Protein AF-A0A498LR14-F1 (afdb_monomer)

Structure (mmCIF, N/CA/C/O backbone):
data_AF-A0A498LR14-F1
#
_entry.id   AF-A0A498LR14-F1
#
loop_
_atom_site.group_PDB
_atom_site.id
_atom_site.type_symbol
_atom_site.label_atom_id
_atom_site.label_alt_id
_atom_site.label_comp_id
_atom_site.label_asym_id
_atom_site.label_entity_id
_atom_site.label_seq_id
_atom_site.pdbx_PDB_ins_code
_atom_site.Cartn_x
_atom_site.Cartn_y
_atom_site.Cartn_z
_atom_site.occupancy
_atom_site.B_iso_or_equiv
_atom_site.auth_seq_id
_atom_site.auth_comp_id
_atom_site.auth_asym_id
_atom_site.auth_atom_id
_atom_site.pdbx_PDB_model_num
ATOM 1 N N . MET A 1 1 ? -16.799 -12.863 4.434 1.00 64.69 1 MET A N 1
ATOM 2 C CA . MET A 1 1 ? -15.731 -12.205 3.646 1.00 64.69 1 MET A CA 1
ATOM 3 C C . MET A 1 1 ? -15.718 -12.572 2.163 1.00 64.69 1 MET A C 1
ATOM 5 O O . MET A 1 1 ? -15.451 -11.681 1.374 1.00 64.69 1 MET A O 1
ATOM 9 N N . THR A 1 2 ? -16.064 -13.797 1.742 1.00 77.75 2 THR A N 1
ATOM 10 C CA . THR A 1 2 ? -15.980 -14.234 0.325 1.00 77.75 2 THR A CA 1
ATOM 11 C C . THR A 1 2 ? -16.678 -13.316 -0.690 1.00 77.75 2 THR A C 1
ATOM 13 O O . THR A 1 2 ? -16.133 -13.083 -1.768 1.00 77.75 2 THR A O 1
ATOM 16 N N . SER A 1 3 ? -17.844 -12.749 -0.361 1.00 87.94 3 SER A N 1
ATOM 17 C CA . SER A 1 3 ? -18.532 -11.784 -1.236 1.00 87.94 3 SER A CA 1
ATOM 18 C C . SER A 1 3 ? -17.786 -10.450 -1.345 1.00 87.94 3 SER A C 1
ATOM 20 O O . SER A 1 3 ? -17.640 -9.924 -2.442 1.00 87.94 3 SER A O 1
ATOM 22 N N . VAL A 1 4 ? -17.251 -9.934 -0.232 1.00 91.19 4 VAL A N 1
ATOM 23 C CA . VAL A 1 4 ? -16.470 -8.681 -0.199 1.00 91.19 4 VAL A CA 1
ATOM 24 C C . VAL A 1 4 ? -15.161 -8.851 -0.976 1.00 91.19 4 VAL A C 1
ATOM 26 O O . VAL A 1 4 ? -14.829 -8.023 -1.816 1.00 91.19 4 VAL A O 1
ATOM 29 N N . GLU A 1 5 ? -14.476 -9.982 -0.792 1.00 91.31 5 GLU A N 1
ATOM 30 C CA . GLU A 1 5 ? -13.288 -10.364 -1.569 1.00 91.31 5 GLU A CA 1
ATOM 31 C C . GLU A 1 5 ? -13.602 -10.498 -3.071 1.00 91.31 5 GLU A C 1
ATOM 33 O O . GLU A 1 5 ? -12.769 -10.196 -3.924 1.00 91.31 5 GLU A O 1
ATOM 38 N N . ARG A 1 6 ? -14.801 -10.974 -3.438 1.00 93.19 6 ARG A N 1
ATOM 39 C CA . ARG A 1 6 ? -15.240 -11.052 -4.842 1.00 93.19 6 ARG A CA 1
ATOM 40 C C . ARG A 1 6 ? -15.446 -9.657 -5.438 1.00 93.19 6 ARG A C 1
ATOM 42 O O . ARG A 1 6 ? -15.027 -9.430 -6.572 1.00 93.19 6 ARG A O 1
ATOM 49 N N . VAL A 1 7 ? -16.047 -8.739 -4.681 1.00 94.62 7 VAL A N 1
ATOM 50 C CA . VAL A 1 7 ? -16.207 -7.334 -5.084 1.00 94.62 7 VAL A CA 1
ATOM 51 C C . VAL A 1 7 ? -14.842 -6.674 -5.263 1.00 94.62 7 VAL A C 1
ATOM 53 O O . VAL A 1 7 ? -14.584 -6.107 -6.321 1.00 94.62 7 VAL A O 1
ATOM 56 N N . GLU A 1 8 ? -13.935 -6.825 -4.296 1.00 94.88 8 GLU A N 1
ATOM 57 C CA . GLU A 1 8 ? -12.588 -6.256 -4.387 1.00 94.88 8 GLU A CA 1
ATOM 58 C C . GLU A 1 8 ? -11.808 -6.815 -5.583 1.00 94.88 8 GLU A C 1
ATOM 60 O O . GLU A 1 8 ? -11.222 -6.050 -6.339 1.00 94.88 8 GLU A O 1
ATOM 65 N N . ARG A 1 9 ? -11.887 -8.124 -5.861 1.00 94.00 9 ARG A N 1
ATOM 66 C CA . ARG A 1 9 ? -11.280 -8.704 -7.074 1.00 94.00 9 ARG A CA 1
ATOM 67 C C . ARG A 1 9 ? -11.827 -8.097 -8.365 1.00 94.00 9 ARG A C 1
ATOM 69 O O . ARG A 1 9 ? -11.069 -7.921 -9.316 1.00 94.00 9 ARG A O 1
ATOM 76 N N . LYS A 1 10 ? -13.128 -7.793 -8.427 1.00 95.00 10 LYS A N 1
ATOM 77 C CA . LYS A 1 10 ? -13.730 -7.127 -9.591 1.00 95.00 10 LYS A CA 1
ATOM 78 C C . LYS A 1 10 ? -13.208 -5.694 -9.715 1.00 95.00 10 LYS A C 1
ATOM 80 O O . LYS A 1 10 ? -12.809 -5.303 -10.806 1.00 95.00 10 LYS A O 1
ATOM 85 N N . ILE A 1 11 ? -13.140 -4.960 -8.606 1.00 94.94 11 ILE A N 1
ATOM 86 C CA . ILE A 1 11 ? -12.593 -3.597 -8.549 1.00 94.94 11 ILE A CA 1
ATOM 87 C C . ILE A 1 11 ? -11.121 -3.577 -8.972 1.00 94.94 11 ILE A C 1
ATOM 89 O O . ILE A 1 11 ? -10.763 -2.776 -9.826 1.00 94.94 11 ILE A O 1
ATOM 93 N N . ASN A 1 12 ? -10.293 -4.497 -8.468 1.00 95.25 12 ASN A N 1
ATOM 94 C CA . ASN A 1 12 ? -8.876 -4.604 -8.826 1.00 95.25 12 ASN A CA 1
ATOM 95 C C . ASN A 1 12 ? -8.679 -4.721 -10.336 1.00 95.25 12 ASN A C 1
ATOM 97 O O . ASN A 1 12 ? -7.844 -4.016 -10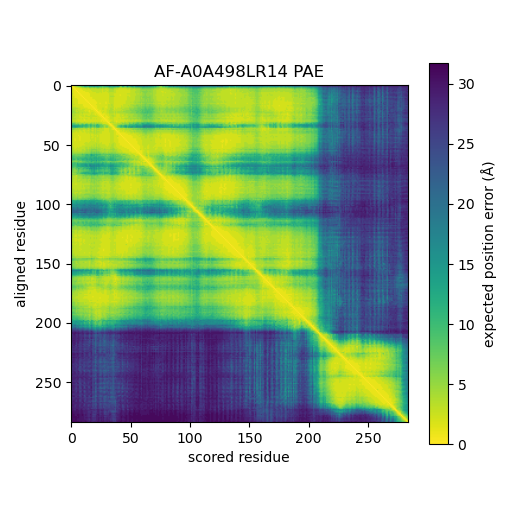.887 1.00 95.25 12 ASN A O 1
ATOM 101 N N . LYS A 1 13 ? -9.486 -5.542 -11.021 1.00 94.44 13 LYS A N 1
ATOM 102 C CA . LYS A 1 13 ? -9.410 -5.677 -12.484 1.00 94.44 13 LYS A CA 1
ATOM 103 C C . LYS A 1 13 ? -9.667 -4.350 -13.202 1.00 94.44 13 LYS A C 1
ATOM 105 O O . LYS A 1 13 ? -8.972 -4.040 -14.165 1.00 94.44 13 LYS A O 1
ATOM 110 N N . TYR A 1 14 ? -10.654 -3.575 -12.752 1.00 95.06 14 TYR A N 1
ATOM 111 C CA . TYR A 1 14 ? -10.951 -2.267 -13.342 1.00 95.06 14 TYR A CA 1
ATOM 112 C C . TYR A 1 14 ? -9.883 -1.228 -13.003 1.00 95.06 14 TYR A C 1
ATOM 114 O O . TYR A 1 14 ? -9.453 -0.506 -13.895 1.00 95.06 14 TYR A O 1
ATOM 122 N N . LEU A 1 15 ? -9.403 -1.199 -11.757 1.00 94.19 15 LEU A N 1
ATOM 123 C CA . LEU A 1 15 ? -8.323 -0.308 -11.334 1.00 94.19 15 LEU A CA 1
ATOM 124 C C . LEU A 1 15 ? -7.031 -0.586 -12.100 1.00 94.19 15 LEU A C 1
ATOM 126 O O . LEU A 1 15 ? -6.398 0.347 -12.575 1.00 94.19 15 LEU A O 1
ATOM 130 N N . GLN A 1 16 ? -6.660 -1.857 -12.264 1.00 94.06 16 GLN A N 1
ATOM 131 C CA . GLN A 1 16 ? -5.462 -2.241 -13.007 1.00 94.06 16 GLN A CA 1
ATOM 132 C C . GLN A 1 16 ? -5.545 -1.788 -14.470 1.00 94.06 16 GLN A C 1
ATOM 134 O O . GLN A 1 16 ? -4.604 -1.190 -14.987 1.00 94.06 16 GLN A O 1
ATOM 139 N N . ARG A 1 17 ? -6.699 -1.997 -15.119 1.00 93.75 17 ARG A N 1
ATOM 140 C CA . ARG A 1 17 ? -6.942 -1.513 -16.486 1.00 93.75 17 ARG A CA 1
ATOM 141 C C . ARG A 1 17 ? -6.881 0.009 -16.576 1.00 93.75 17 ARG A C 1
ATOM 143 O O . ARG A 1 17 ? -6.225 0.527 -17.470 1.00 93.75 17 ARG A O 1
ATOM 150 N N . TRP A 1 18 ? -7.528 0.710 -15.647 1.00 92.69 18 TRP A N 1
ATOM 151 C CA . TRP A 1 18 ? -7.569 2.172 -15.624 1.00 92.69 18 TRP A CA 1
ATOM 152 C C . TRP A 1 18 ? -6.187 2.799 -15.402 1.00 92.69 18 TRP A C 1
ATOM 154 O O . TRP A 1 18 ? -5.826 3.752 -16.080 1.00 92.69 18 TRP A O 1
ATOM 164 N N . LEU A 1 19 ? -5.380 2.216 -14.513 1.00 90.94 19 LEU A N 1
ATOM 165 C CA . LEU A 1 19 ? -4.011 2.659 -14.231 1.00 90.94 19 LEU A CA 1
ATOM 166 C C . LEU A 1 19 ? -2.991 2.189 -15.286 1.00 90.94 19 LEU A C 1
ATOM 168 O O . LEU A 1 19 ? -1.805 2.494 -15.167 1.00 90.94 19 LEU A O 1
ATOM 172 N N . GLY A 1 20 ? -3.413 1.415 -16.293 1.00 90.12 20 GLY A N 1
ATOM 173 C CA . GLY A 1 20 ? -2.529 0.876 -17.328 1.00 90.12 20 GLY A CA 1
ATOM 174 C C . GLY A 1 20 ? -1.464 -0.086 -16.789 1.00 90.12 20 GLY A C 1
ATOM 175 O O . GLY A 1 20 ? -0.353 -0.134 -17.319 1.00 90.12 20 GLY A O 1
ATOM 176 N N . ILE A 1 21 ? -1.765 -0.816 -15.714 1.00 91.12 21 ILE A N 1
ATOM 177 C CA . ILE A 1 21 ? -0.862 -1.782 -15.070 1.00 91.12 21 ILE A CA 1
ATOM 178 C C . ILE A 1 21 ? -1.326 -3.221 -15.356 1.00 91.12 21 ILE A C 1
ATOM 180 O O . ILE A 1 21 ? -2.520 -3.461 -15.556 1.00 91.12 21 ILE A O 1
ATOM 184 N N . PRO A 1 22 ? -0.410 -4.206 -15.406 1.00 89.25 22 PRO A N 1
ATOM 185 C CA . PRO A 1 22 ? -0.777 -5.564 -15.792 1.00 89.25 22 PRO A CA 1
ATOM 186 C C . PRO A 1 22 ? -1.642 -6.266 -14.727 1.00 89.25 22 PRO A C 1
ATOM 188 O O . PRO A 1 22 ? -1.543 -5.946 -13.541 1.00 89.25 22 PRO A O 1
ATOM 191 N N . PRO A 1 23 ? -2.432 -7.292 -15.104 1.00 88.69 23 PRO A N 1
ATOM 192 C CA . PRO A 1 23 ? -3.240 -8.069 -14.156 1.00 88.69 23 PRO A CA 1
ATOM 193 C C . PRO A 1 23 ? -2.428 -8.767 -13.056 1.00 88.69 23 PRO A C 1
ATOM 195 O O . PRO A 1 23 ? -2.955 -9.042 -11.979 1.00 88.69 23 PRO A O 1
ATOM 198 N N . SER A 1 24 ? -1.147 -9.047 -13.324 1.00 86.56 24 SER A N 1
ATOM 199 C CA . SER A 1 24 ? -0.191 -9.632 -12.377 1.00 86.56 24 SER A CA 1
ATOM 200 C C . SER A 1 24 ? 0.267 -8.660 -11.286 1.00 86.56 24 SER A C 1
ATOM 202 O O . SER A 1 24 ? 0.933 -9.085 -10.341 1.00 86.56 24 SER A O 1
ATOM 204 N N . PHE A 1 25 ? -0.070 -7.371 -11.392 1.00 90.25 25 PHE A N 1
ATOM 205 C CA . PHE A 1 25 ? 0.274 -6.364 -10.395 1.00 90.25 25 PHE A CA 1
ATOM 206 C C . PHE A 1 25 ? -0.412 -6.658 -9.056 1.00 90.25 25 PHE A C 1
ATOM 208 O O . PHE A 1 25 ? -1.634 -6.819 -8.985 1.00 90.25 25 PHE A O 1
ATOM 215 N N . THR A 1 26 ? 0.373 -6.705 -7.984 1.00 91.19 26 THR A N 1
ATOM 216 C CA . THR A 1 26 ? -0.107 -7.052 -6.643 1.00 91.19 26 THR A CA 1
ATOM 217 C C . THR A 1 26 ? -1.107 -6.036 -6.081 1.00 91.19 26 THR A C 1
ATOM 219 O O . THR A 1 26 ? -0.919 -4.823 -6.165 1.00 91.19 26 THR A O 1
ATOM 222 N N . SER A 1 27 ? -2.156 -6.522 -5.408 1.00 91.50 27 SER A N 1
ATOM 223 C CA . SER A 1 27 ? -3.109 -5.661 -4.690 1.00 91.50 27 SER A CA 1
ATOM 224 C C . SER A 1 27 ? -2.468 -4.911 -3.520 1.00 91.50 27 SER A C 1
ATOM 226 O O . SER A 1 27 ? -3.005 -3.895 -3.083 1.00 91.50 27 SER A O 1
ATOM 228 N N . VAL A 1 28 ? -1.306 -5.366 -3.033 1.00 91.06 28 VAL A N 1
ATOM 229 C CA . VAL A 1 28 ? -0.509 -4.633 -2.039 1.00 91.06 28 VAL A CA 1
ATOM 230 C C . VAL A 1 28 ? -0.157 -3.248 -2.574 1.00 91.06 28 VAL A C 1
ATOM 232 O O . VAL A 1 28 ? -0.393 -2.260 -1.888 1.00 91.06 28 VAL A O 1
ATOM 235 N N . GLY A 1 29 ? 0.307 -3.151 -3.821 1.00 88.62 29 GLY A N 1
ATOM 236 C CA . GLY A 1 29 ? 0.713 -1.875 -4.399 1.00 88.62 29 GLY A CA 1
ATOM 237 C C . GLY A 1 29 ? -0.439 -0.918 -4.680 1.00 88.62 29 GLY A C 1
ATOM 238 O O . GLY A 1 29 ? -0.224 0.289 -4.769 1.00 88.62 29 GLY A O 1
ATOM 239 N N . LEU A 1 30 ? -1.666 -1.443 -4.762 1.00 91.56 30 LEU A N 1
ATOM 240 C CA . LEU A 1 30 ? -2.874 -0.634 -4.887 1.00 91.56 30 LEU A CA 1
ATOM 241 C C . LEU A 1 30 ? -3.281 0.009 -3.561 1.00 91.56 30 LEU A C 1
ATOM 243 O O . LEU A 1 30 ? -3.774 1.130 -3.574 1.00 91.56 30 LEU A O 1
ATOM 247 N N . TYR A 1 31 ? -3.113 -0.692 -2.436 1.00 92.50 31 TYR A N 1
ATOM 248 C CA . TYR A 1 31 ? -3.781 -0.342 -1.174 1.00 92.50 31 TYR A CA 1
ATOM 249 C C . TYR A 1 31 ? -2.855 -0.065 0.010 1.00 92.50 31 TYR A C 1
ATOM 251 O O . TYR A 1 31 ? -3.339 0.245 1.097 1.00 92.50 31 TYR A O 1
ATOM 259 N N . ILE A 1 32 ? -1.544 -0.213 -0.154 1.00 87.56 32 ILE A N 1
ATOM 260 C CA . ILE A 1 32 ? -0.593 0.014 0.931 1.00 87.56 32 ILE A CA 1
ATOM 261 C C . ILE A 1 32 ? -0.519 1.501 1.308 1.00 87.56 32 ILE A C 1
ATOM 263 O O . ILE A 1 32 ? -0.326 2.362 0.450 1.00 87.56 32 ILE A O 1
ATOM 267 N N . ARG A 1 33 ? -0.642 1.821 2.604 1.00 81.69 33 ARG A N 1
ATOM 268 C CA . ARG A 1 33 ? -0.673 3.214 3.106 1.00 81.69 33 ARG A CA 1
ATOM 269 C C . ARG A 1 33 ? 0.672 3.918 2.957 1.00 81.69 33 ARG A C 1
ATOM 271 O O . ARG A 1 33 ? 0.720 5.141 2.821 1.00 81.69 33 ARG A O 1
ATOM 278 N N . SER A 1 34 ? 1.771 3.162 2.994 1.00 70.62 34 SER A N 1
ATOM 279 C CA . SER A 1 34 ? 3.103 3.673 2.645 1.00 70.62 34 SER A CA 1
ATOM 280 C C . SER A 1 34 ? 3.385 3.704 1.141 1.00 70.62 34 SER A C 1
ATOM 282 O O . SER A 1 34 ? 4.497 4.056 0.755 1.00 70.62 34 SER A O 1
ATOM 284 N N . GLY A 1 35 ? 2.420 3.300 0.315 1.00 71.44 35 GLY A N 1
ATOM 285 C CA . GLY A 1 35 ? 2.541 3.246 -1.134 1.00 71.44 35 GLY A CA 1
ATOM 286 C C . GLY A 1 35 ? 2.305 4.583 -1.816 1.00 71.44 35 GLY A C 1
ATOM 287 O O . GLY A 1 35 ? 2.135 5.626 -1.185 1.00 71.44 35 GLY A O 1
ATOM 288 N N . GLN A 1 36 ? 2.297 4.522 -3.144 1.00 73.62 36 GLN A N 1
ATOM 289 C CA . GLN A 1 36 ? 2.140 5.699 -3.985 1.00 73.62 36 GLN A CA 1
ATOM 290 C C . GLN A 1 36 ? 0.676 6.122 -4.130 1.00 73.62 36 GLN A C 1
ATOM 292 O O . GLN A 1 36 ? 0.428 7.313 -4.222 1.00 73.62 36 GLN A O 1
ATOM 297 N N . LEU A 1 37 ? -0.294 5.200 -4.142 1.00 86.69 37 LEU A N 1
ATOM 298 C CA . LEU A 1 37 ? -1.675 5.506 -4.534 1.00 86.69 37 LEU A CA 1
ATOM 299 C C . LEU A 1 37 ? -2.587 5.905 -3.360 1.00 86.69 37 LEU A C 1
ATOM 301 O O . LEU A 1 37 ? -2.498 5.315 -2.283 1.00 86.69 37 LEU A O 1
ATOM 305 N N . PRO A 1 38 ? -3.547 6.826 -3.570 1.00 89.31 38 PRO A N 1
ATOM 306 C CA . PRO A 1 38 ? -4.486 7.273 -2.542 1.00 89.31 38 PRO A CA 1
ATOM 307 C C . PRO A 1 38 ? -5.747 6.385 -2.471 1.00 89.31 38 PRO A C 1
ATOM 309 O O . PRO A 1 38 ? -6.860 6.876 -2.267 1.00 89.31 38 PRO A O 1
ATOM 312 N N . LEU A 1 39 ? -5.601 5.073 -2.673 1.00 90.62 39 LEU A N 1
ATOM 313 C CA . LEU A 1 39 ? -6.714 4.121 -2.712 1.00 90.62 39 LEU A CA 1
ATOM 314 C C . LEU A 1 39 ? -6.843 3.373 -1.383 1.00 90.62 39 LEU A C 1
ATOM 316 O O . LEU A 1 39 ? -5.866 3.133 -0.682 1.00 90.62 39 LEU A O 1
ATOM 320 N N . SER A 1 40 ? -8.066 2.969 -1.042 1.00 90.56 40 SER A N 1
ATOM 321 C CA . SER A 1 40 ? -8.334 2.136 0.136 1.00 90.56 40 SER A CA 1
ATOM 322 C C . SER A 1 40 ? -9.047 0.848 -0.257 1.00 90.56 40 SER A C 1
ATOM 324 O O . SER A 1 40 ? -9.961 0.857 -1.083 1.00 90.56 40 SER A O 1
ATOM 326 N N . SER A 1 41 ? -8.635 -0.253 0.370 1.00 94.12 41 SER A N 1
ATOM 327 C CA . SER A 1 41 ? -9.229 -1.576 0.176 1.00 94.12 41 SER A CA 1
ATOM 328 C C . SER A 1 41 ? -10.676 -1.608 0.677 1.00 94.12 41 SER A C 1
ATOM 330 O O . SER A 1 41 ? -11.012 -1.069 1.737 1.00 94.12 41 SER A O 1
ATOM 332 N N . VAL A 1 42 ? -11.545 -2.276 -0.082 1.00 94.31 42 VAL A N 1
ATOM 333 C CA . VAL A 1 42 ? -12.945 -2.487 0.307 1.00 94.31 42 VAL A CA 1
ATOM 334 C C . VAL A 1 42 ? -13.025 -3.483 1.457 1.00 94.31 42 VAL A C 1
ATOM 336 O O . VAL A 1 42 ? -13.834 -3.303 2.367 1.00 94.31 42 VAL A O 1
ATOM 339 N N . VAL A 1 43 ? -12.162 -4.503 1.453 1.00 93.06 43 VAL A N 1
ATOM 340 C CA . VAL A 1 43 ? -12.051 -5.466 2.554 1.00 93.06 43 VAL A CA 1
ATOM 341 C C . VAL A 1 43 ? -11.642 -4.762 3.848 1.00 93.06 43 VAL A C 1
ATOM 343 O O . VAL A 1 43 ? -12.282 -4.977 4.876 1.00 93.06 43 VAL A O 1
ATOM 346 N N . GLU A 1 44 ? -10.651 -3.869 3.800 1.00 93.75 44 GLU A N 1
ATOM 347 C CA . GLU A 1 44 ? -10.254 -3.065 4.964 1.00 93.75 44 GLU A CA 1
ATOM 348 C C . GLU A 1 44 ? -11.417 -2.209 5.475 1.00 93.75 44 GLU A C 1
ATOM 350 O O . GLU A 1 44 ? -11.761 -2.273 6.656 1.00 93.75 44 GLU A O 1
ATOM 355 N N . LYS A 1 45 ? -12.084 -1.457 4.587 1.00 94.56 45 LYS A N 1
ATOM 356 C CA . LYS A 1 45 ? -13.237 -0.626 4.969 1.00 94.56 45 LYS A CA 1
ATOM 357 C C . LYS A 1 45 ? -14.359 -1.452 5.593 1.00 94.56 45 LYS A C 1
ATOM 359 O O . LYS A 1 45 ? -14.948 -1.025 6.584 1.00 94.56 45 LYS A O 1
ATOM 364 N N . PHE A 1 46 ? -14.633 -2.637 5.051 1.00 93.81 46 PHE A N 1
ATOM 365 C CA . PHE A 1 46 ? -15.614 -3.562 5.609 1.00 93.81 46 PHE A CA 1
ATOM 366 C C . PHE A 1 46 ? -15.232 -4.014 7.024 1.00 93.81 46 PHE A C 1
ATOM 368 O O . PHE A 1 46 ? -16.072 -3.956 7.923 1.00 93.81 46 PHE A O 1
ATOM 375 N N . LYS A 1 47 ? -13.977 -4.427 7.243 1.00 93.75 47 LYS A N 1
ATOM 376 C CA . LYS A 1 47 ? -13.487 -4.865 8.560 1.00 93.75 47 LYS A CA 1
ATOM 377 C C . LYS A 1 47 ? -13.601 -3.748 9.592 1.00 93.75 47 LYS A C 1
ATOM 379 O O . LYS A 1 47 ? -14.209 -3.941 10.642 1.00 93.75 47 LYS A O 1
ATOM 384 N N . VAL A 1 48 ? -13.113 -2.556 9.253 1.00 94.81 48 VAL A N 1
ATOM 385 C CA . VAL A 1 48 ? -13.191 -1.370 10.115 1.00 94.81 48 VAL A CA 1
ATOM 386 C C . VAL A 1 48 ? -14.643 -1.011 10.437 1.00 94.81 48 VAL A C 1
ATOM 388 O O . VAL A 1 48 ? -14.964 -0.742 11.593 1.00 94.81 48 VAL A O 1
ATOM 391 N N . ALA A 1 49 ? -15.540 -1.050 9.447 1.00 94.12 49 ALA A N 1
ATOM 392 C CA . ALA A 1 49 ? -16.959 -0.783 9.661 1.00 94.12 49 ALA A CA 1
ATOM 393 C C . ALA A 1 49 ? -17.597 -1.805 10.615 1.00 94.12 49 ALA A C 1
ATOM 395 O O . ALA A 1 49 ? -18.357 -1.420 11.500 1.00 94.12 49 ALA A O 1
ATOM 396 N N . LYS A 1 50 ? -17.258 -3.094 10.492 1.00 93.69 50 LYS A N 1
ATOM 397 C CA . LYS A 1 50 ? -17.754 -4.143 11.397 1.00 93.69 50 LYS A CA 1
ATOM 398 C C . LYS A 1 50 ? -17.243 -3.961 12.825 1.00 93.69 50 LYS A C 1
ATOM 400 O O . LYS A 1 50 ? -18.043 -4.023 13.753 1.00 93.69 50 LYS A O 1
ATOM 405 N N . CYS A 1 51 ? -15.960 -3.650 12.999 1.00 93.50 51 CYS A N 1
ATOM 406 C CA . CYS A 1 51 ? -15.396 -3.331 14.311 1.00 93.50 51 CYS A CA 1
ATOM 407 C C . CYS A 1 51 ? -16.054 -2.083 14.923 1.00 93.50 51 CYS A C 1
ATOM 409 O O . CYS A 1 51 ? -16.391 -2.073 16.104 1.00 93.50 51 CYS A O 1
ATOM 411 N N . ARG A 1 52 ? -16.313 -1.045 14.116 1.00 93.62 52 ARG A N 1
ATOM 412 C CA . ARG A 1 52 ? -17.025 0.162 14.561 1.00 93.62 52 ARG A CA 1
ATOM 413 C C . ARG A 1 52 ? -18.439 -0.153 15.054 1.00 93.62 52 ARG A C 1
ATOM 415 O O . ARG A 1 52 ? -18.860 0.426 16.053 1.00 93.62 52 ARG A O 1
ATOM 422 N N . VAL A 1 53 ? -19.166 -1.031 14.361 1.00 92.06 53 VAL A N 1
ATOM 423 C CA . VAL A 1 53 ? -20.518 -1.455 14.757 1.00 92.06 53 VAL A CA 1
ATOM 424 C C . VAL A 1 53 ? -20.487 -2.168 16.108 1.00 92.06 53 VAL A C 1
ATOM 426 O O . VAL A 1 53 ? -21.227 -1.768 17.000 1.00 92.06 53 VAL A O 1
ATOM 429 N N . ILE A 1 54 ? -19.571 -3.124 16.303 1.00 91.12 54 ILE A N 1
ATOM 430 C CA . ILE A 1 54 ? -19.396 -3.819 17.592 1.00 91.12 54 ILE A CA 1
ATOM 431 C C . ILE A 1 54 ? -19.148 -2.821 18.720 1.00 91.12 54 ILE A C 1
ATOM 433 O O . ILE A 1 54 ? -19.851 -2.834 19.726 1.00 91.12 54 ILE A O 1
ATOM 437 N N . MET A 1 55 ? -18.185 -1.917 18.536 1.00 90.88 55 MET A N 1
ATOM 438 C CA . MET A 1 55 ? -17.881 -0.924 19.564 1.00 90.88 55 MET A CA 1
ATOM 439 C C . MET A 1 55 ? -19.055 0.024 19.825 1.00 90.88 55 MET A C 1
ATOM 441 O O . MET A 1 55 ? -19.253 0.462 20.947 1.00 90.88 55 MET A O 1
ATOM 445 N N . THR A 1 56 ? -19.863 0.329 18.807 1.00 90.62 56 THR A N 1
ATOM 446 C CA . THR A 1 56 ? -21.044 1.186 18.977 1.00 90.62 56 THR A CA 1
ATOM 447 C C . THR A 1 56 ? -22.117 0.519 19.832 1.00 90.62 56 THR A C 1
ATOM 449 O O . THR A 1 56 ? -22.749 1.218 20.612 1.00 90.62 56 THR A O 1
ATOM 452 N N . TYR A 1 57 ? -22.292 -0.802 19.735 1.00 89.25 57 TYR A N 1
ATOM 453 C CA . TYR A 1 57 ? -23.189 -1.538 20.631 1.00 89.25 57 TYR A CA 1
ATOM 454 C C . TYR A 1 57 ? -22.624 -1.667 22.053 1.00 89.25 57 TYR A C 1
ATOM 456 O O . TYR A 1 57 ? -23.374 -1.537 23.013 1.00 89.25 57 TYR A O 1
ATOM 464 N N . ARG A 1 58 ? -21.305 -1.865 22.206 1.00 86.81 58 ARG A N 1
ATOM 465 C CA . ARG A 1 58 ? -20.649 -1.937 23.530 1.00 86.81 58 ARG A CA 1
ATOM 466 C C . ARG A 1 58 ? -20.719 -0.620 24.302 1.00 86.81 58 ARG A C 1
ATOM 468 O O . ARG A 1 58 ? -20.913 -0.634 25.512 1.00 86.81 58 ARG A O 1
ATOM 475 N N . ASP A 1 59 ? -20.563 0.492 23.589 1.00 85.81 59 ASP A N 1
ATOM 476 C CA . ASP A 1 59 ? -20.544 1.845 24.149 1.00 85.81 59 ASP A CA 1
ATOM 477 C C . ASP A 1 59 ? -21.926 2.529 24.110 1.00 85.81 59 ASP A C 1
ATOM 479 O O . ASP A 1 59 ? -22.013 3.747 24.291 1.00 85.81 59 ASP A O 1
ATOM 483 N N . PHE A 1 60 ? -22.999 1.794 23.797 1.00 86.69 60 PHE A N 1
ATOM 484 C CA . PHE A 1 60 ? -24.340 2.368 23.716 1.00 86.69 60 PHE A CA 1
ATOM 485 C C . PHE A 1 60 ? -24.836 2.788 25.109 1.00 86.69 60 PHE A C 1
ATOM 487 O O . PHE A 1 60 ? -24.502 2.152 26.106 1.00 86.69 60 PHE A O 1
ATOM 494 N N . GLN A 1 61 ? -25.608 3.877 25.181 1.00 86.56 61 GLN A N 1
ATOM 495 C CA . GLN A 1 61 ? -26.083 4.428 26.459 1.00 86.56 61 GLN A CA 1
ATOM 496 C C . GLN A 1 61 ? -27.144 3.542 27.123 1.00 86.56 61 GLN A C 1
ATOM 498 O O . GLN A 1 61 ? -27.196 3.471 28.346 1.00 86.56 61 GLN A O 1
ATOM 503 N N . ASP A 1 62 ? -27.978 2.877 26.322 1.00 88.62 62 ASP A N 1
ATOM 504 C CA . ASP A 1 62 ? -29.013 1.963 26.805 1.00 88.62 62 ASP A CA 1
ATOM 505 C C . ASP A 1 62 ? -28.412 0.601 27.187 1.00 88.62 62 ASP A C 1
ATOM 507 O O . ASP A 1 62 ? -27.813 -0.099 26.361 1.00 88.62 62 ASP A O 1
ATOM 511 N N . GLU A 1 63 ? -28.615 0.221 28.446 1.00 88.81 63 GLU A N 1
ATOM 512 C CA . GLU A 1 63 ? -28.161 -1.042 29.014 1.00 88.81 63 GLU A CA 1
ATOM 513 C C . GLU A 1 63 ? -28.764 -2.257 28.299 1.00 88.81 63 GLU A C 1
ATOM 515 O O . GLU A 1 63 ? -28.063 -3.242 28.063 1.00 88.81 63 GLU A O 1
ATOM 520 N N . GLN A 1 64 ? -30.036 -2.181 27.894 1.00 87.12 64 GLN A N 1
ATOM 521 C CA . GLN A 1 64 ? -30.729 -3.282 27.219 1.00 87.12 64 GLN A CA 1
ATOM 522 C C . GLN A 1 64 ? -30.059 -3.601 25.883 1.00 87.12 64 GLN A C 1
ATOM 524 O O . GLN A 1 64 ? -29.828 -4.760 25.545 1.00 87.12 64 GLN A O 1
ATOM 529 N N . VAL A 1 65 ? -29.657 -2.563 25.144 1.00 85.31 65 VAL A N 1
ATOM 530 C CA . VAL A 1 65 ? -28.952 -2.710 23.864 1.00 85.31 65 VAL A CA 1
ATOM 531 C C . VAL A 1 65 ? -27.562 -3.313 24.063 1.00 85.31 65 VAL A C 1
ATOM 533 O O . VAL A 1 65 ? -27.130 -4.141 23.258 1.00 85.31 65 VAL A O 1
ATOM 536 N N . ARG A 1 66 ? -26.868 -2.941 25.143 1.00 85.75 66 ARG A N 1
ATOM 537 C CA . ARG A 1 66 ? -25.548 -3.489 25.476 1.00 85.75 66 ARG A CA 1
ATOM 538 C C . ARG A 1 66 ? -25.621 -4.967 25.866 1.00 85.75 66 ARG A C 1
ATOM 540 O O . ARG A 1 66 ? -24.747 -5.744 25.484 1.00 85.75 66 ARG A O 1
ATOM 547 N N . GLN A 1 67 ? -26.666 -5.356 26.594 1.00 86.62 67 GLN A N 1
ATOM 548 C CA . GLN A 1 67 ? -26.875 -6.722 27.082 1.00 86.62 67 GLN A CA 1
ATOM 549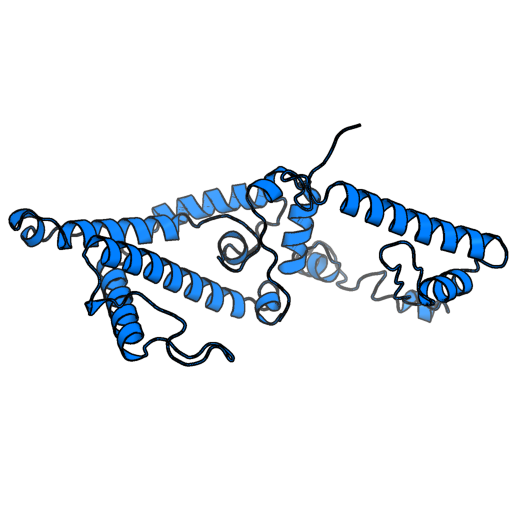 C C . GLN A 1 67 ? -27.572 -7.645 26.074 1.00 86.62 67 GLN A C 1
ATOM 551 O O . GLN A 1 67 ? -27.521 -8.861 26.233 1.00 86.62 67 GLN A 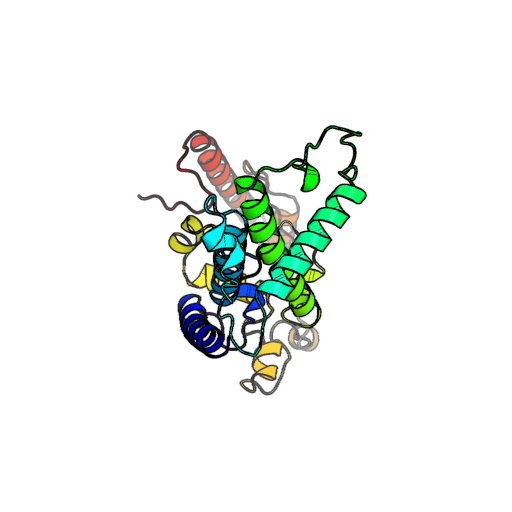O 1
ATOM 556 N N . ALA A 1 68 ? -28.144 -7.106 24.993 1.00 83.25 68 ALA A N 1
ATOM 557 C CA . ALA A 1 68 ? -28.863 -7.871 23.971 1.00 83.25 68 ALA A CA 1
ATOM 558 C C . ALA A 1 68 ? -28.016 -8.922 23.217 1.00 83.25 68 ALA A C 1
ATOM 560 O O . ALA A 1 68 ? -28.545 -9.643 22.372 1.00 83.25 68 ALA A O 1
ATOM 561 N N . GLY A 1 69 ? -26.702 -9.012 23.466 1.00 79.31 69 GLY A N 1
ATOM 562 C CA . GLY A 1 69 ? -25.847 -10.060 22.897 1.00 79.31 69 GLY A CA 1
ATOM 563 C C . GLY A 1 69 ? -25.764 -10.022 21.368 1.00 79.31 69 GLY A C 1
ATOM 564 O O . GLY A 1 69 ? -25.629 -11.063 20.725 1.00 79.31 69 GLY A O 1
ATOM 565 N N . ILE A 1 70 ? -25.876 -8.832 20.763 1.00 80.06 70 ILE A N 1
ATOM 566 C CA . ILE A 1 70 ? -25.975 -8.671 19.307 1.00 80.06 70 ILE A CA 1
ATOM 567 C C . ILE A 1 70 ? -24.688 -9.157 18.625 1.00 80.06 70 ILE A C 1
ATOM 569 O O . ILE A 1 70 ? -23.656 -8.481 18.612 1.00 80.06 70 ILE A O 1
ATOM 573 N N . LEU A 1 71 ? -24.772 -10.318 17.973 1.00 77.12 71 LEU A N 1
ATOM 574 C CA . LEU A 1 71 ? -23.673 -10.888 17.198 1.00 77.12 71 LEU A CA 1
ATOM 575 C C . LEU A 1 71 ? -23.540 -10.182 15.843 1.00 77.12 71 LEU A C 1
ATOM 577 O O . LEU A 1 71 ? -24.364 -10.334 14.933 1.00 77.12 71 LEU A O 1
ATOM 581 N N . THR A 1 72 ? -22.451 -9.432 15.666 1.00 81.88 72 THR A N 1
ATOM 582 C CA . THR A 1 72 ? -22.179 -8.749 14.398 1.00 81.88 72 THR A CA 1
ATOM 583 C C . THR A 1 72 ? -21.750 -9.754 13.328 1.00 81.88 72 THR A C 1
ATOM 585 O O . THR A 1 72 ? -20.623 -10.254 13.307 1.00 81.88 72 THR A O 1
ATOM 588 N N . ARG A 1 73 ? -22.630 -10.005 12.350 1.00 81.44 73 ARG A N 1
ATOM 589 C CA . ARG A 1 73 ? -22.346 -10.908 11.219 1.00 81.44 73 ARG A CA 1
ATOM 590 C C . ARG A 1 73 ? -21.122 -10.430 10.416 1.00 81.44 73 ARG A C 1
ATOM 592 O O . ARG A 1 73 ? -21.211 -9.451 9.665 1.00 81.44 73 ARG A O 1
ATOM 599 N N . SER A 1 74 ? -19.997 -11.137 10.545 1.00 81.31 74 SER A N 1
ATOM 600 C CA . SER A 1 74 ? -18.708 -10.871 9.865 1.00 81.31 74 SER A CA 1
ATOM 601 C C . SER A 1 74 ? -18.305 -11.965 8.844 1.00 81.31 74 SER A C 1
ATOM 603 O O . SER A 1 74 ? -17.412 -11.777 8.008 1.00 81.31 74 SER A O 1
ATOM 605 N N . GLY A 1 75 ? -19.091 -13.046 8.765 1.00 79.50 75 GLY A N 1
ATOM 606 C CA . GLY A 1 75 ? -18.899 -14.187 7.860 1.00 79.50 75 GLY A CA 1
ATOM 607 C C . GLY A 1 75 ? -18.032 -15.291 8.478 1.00 79.50 75 GLY A C 1
ATOM 608 O O . GLY A 1 75 ? -17.662 -15.200 9.635 1.00 79.50 75 GLY A O 1
ATOM 609 N N . ARG A 1 76 ? -17.709 -16.347 7.711 1.00 81.56 76 ARG A N 1
ATOM 610 C CA . ARG A 1 76 ? -16.992 -17.534 8.238 1.00 81.56 76 ARG A CA 1
ATOM 611 C C . ARG A 1 76 ? -15.464 -17.397 8.323 1.00 81.56 76 ARG A C 1
ATOM 613 O O . ARG A 1 76 ? -14.851 -17.977 9.199 1.00 81.56 76 ARG A O 1
ATOM 620 N N . LYS A 1 77 ? -14.840 -16.652 7.401 1.00 85.88 77 LYS A N 1
ATOM 621 C CA . LYS A 1 77 ? -13.366 -16.551 7.292 1.00 85.88 77 LYS A CA 1
ATOM 622 C C . LYS A 1 77 ? -12.709 -15.595 8.296 1.00 85.88 77 LYS A C 1
ATOM 624 O O . LYS A 1 77 ? -11.494 -15.607 8.429 1.00 85.88 77 LYS A O 1
ATOM 629 N N . TRP A 1 78 ? -13.474 -14.688 8.895 1.00 90.06 78 TRP A N 1
ATOM 630 C CA . TRP A 1 78 ? -12.942 -13.642 9.766 1.00 90.06 78 TRP A CA 1
ATOM 631 C C . TRP A 1 78 ? -14.015 -13.200 10.741 1.00 90.06 78 TRP A C 1
ATOM 633 O O . TRP A 1 78 ? -15.148 -12.945 10.327 1.00 90.06 78 TRP A O 1
ATOM 643 N N . ALA A 1 79 ? -13.621 -13.100 12.006 1.00 90.81 79 ALA A N 1
ATOM 644 C CA . ALA A 1 79 ? -14.471 -12.697 13.109 1.00 90.81 79 ALA A CA 1
ATOM 645 C C . ALA A 1 79 ? -14.103 -11.278 13.551 1.00 90.81 79 ALA A C 1
ATOM 647 O O . ALA A 1 79 ? -12.955 -10.994 13.907 1.00 90.81 79 ALA A O 1
ATOM 648 N N . ALA A 1 80 ? -15.092 -10.388 13.528 1.00 90.81 80 ALA A N 1
ATOM 649 C CA . ALA A 1 80 ? -14.899 -8.997 13.918 1.00 90.81 80 ALA A CA 1
ATOM 650 C C . ALA A 1 80 ? -14.603 -8.857 15.421 1.00 90.81 80 ALA A C 1
ATOM 652 O O . ALA A 1 80 ? -13.723 -8.083 15.785 1.00 90.81 80 ALA A O 1
ATOM 653 N N . ASP A 1 81 ? -15.242 -9.660 16.277 1.00 90.31 81 ASP A N 1
ATOM 654 C CA . ASP A 1 81 ? -15.008 -9.647 17.726 1.00 90.31 81 ASP A CA 1
ATOM 655 C C . ASP A 1 81 ? -13.560 -9.985 18.092 1.00 90.31 81 ASP A C 1
ATOM 657 O O . ASP A 1 81 ? -12.932 -9.262 18.864 1.00 90.31 81 ASP A O 1
ATOM 661 N N . SER A 1 82 ? -12.987 -11.019 17.469 1.00 91.75 82 SER A N 1
ATOM 662 C CA . SER A 1 82 ? -11.577 -11.383 17.658 1.00 91.75 82 SER A CA 1
ATOM 663 C C . SER A 1 82 ? -10.636 -10.271 17.191 1.00 91.75 82 SER A C 1
ATOM 665 O O . SER A 1 82 ? -9.609 -10.020 17.817 1.00 91.75 82 SER A O 1
ATOM 667 N N . SER A 1 83 ? -10.989 -9.573 16.107 1.00 92.69 83 SER A N 1
ATOM 668 C CA . SER A 1 83 ? -10.202 -8.443 15.609 1.00 92.69 83 SER A CA 1
ATOM 669 C C . SER A 1 83 ? -10.254 -7.240 16.549 1.00 92.69 83 SER A C 1
ATOM 671 O O . SER A 1 83 ? -9.231 -6.584 16.730 1.00 92.69 83 SER A O 1
ATOM 673 N N . VAL A 1 84 ? -11.417 -6.950 17.142 1.00 93.56 84 VAL A N 1
ATOM 674 C CA . VAL A 1 84 ? -11.565 -5.898 18.157 1.00 93.56 84 VAL A CA 1
ATOM 675 C C . VAL A 1 84 ? -10.763 -6.262 19.402 1.00 93.56 84 VAL A C 1
ATOM 677 O O . VAL A 1 84 ? -9.967 -5.449 19.852 1.00 93.56 84 VAL A O 1
ATOM 680 N N . ALA A 1 85 ? -10.885 -7.494 19.904 1.00 93.81 85 ALA A N 1
ATOM 681 C CA . ALA A 1 85 ? -10.129 -7.956 21.068 1.00 93.81 85 ALA A CA 1
ATOM 682 C C . ALA A 1 85 ? -8.608 -7.874 20.845 1.00 93.81 85 ALA A C 1
ATOM 684 O O . ALA A 1 85 ? -7.871 -7.398 21.709 1.00 93.81 85 ALA A O 1
ATOM 685 N N . ARG A 1 86 ? -8.132 -8.268 19.655 1.00 95.25 86 ARG A N 1
ATOM 686 C CA . ARG A 1 86 ? -6.721 -8.121 19.274 1.00 95.25 86 ARG A CA 1
ATOM 687 C C . ARG A 1 86 ? -6.295 -6.652 19.234 1.00 95.25 86 ARG A C 1
ATOM 689 O O . ARG A 1 86 ? -5.246 -6.323 19.776 1.00 95.25 86 ARG A O 1
ATOM 696 N N . ALA A 1 87 ? -7.095 -5.775 18.629 1.00 95.12 87 ALA A N 1
ATOM 697 C CA . ALA A 1 87 ? -6.805 -4.343 18.580 1.00 95.12 87 ALA A CA 1
ATOM 698 C C . ALA A 1 87 ? -6.776 -3.712 19.986 1.00 95.12 87 ALA A C 1
ATOM 700 O O . ALA A 1 87 ? -5.848 -2.977 20.305 1.00 95.12 87 ALA A O 1
ATOM 701 N N . GLU A 1 88 ? -7.730 -4.048 20.859 1.00 94.75 88 GLU A N 1
ATOM 702 C CA . GLU A 1 88 ? -7.737 -3.609 22.261 1.00 94.75 88 GLU A CA 1
ATOM 703 C C . GLU A 1 88 ? -6.477 -4.072 23.005 1.00 94.75 88 GLU A C 1
ATOM 705 O O . GLU A 1 88 ? -5.862 -3.287 23.725 1.00 94.75 88 GLU A O 1
ATOM 710 N N . SER A 1 89 ? -6.063 -5.330 22.818 1.00 95.12 89 SER A N 1
ATOM 711 C CA . SER A 1 89 ? -4.836 -5.870 23.415 1.00 95.12 89 SER A CA 1
ATOM 712 C C . SER A 1 89 ? -3.587 -5.114 22.944 1.00 95.12 89 SER A C 1
ATOM 714 O O . SER A 1 89 ? -2.769 -4.719 23.775 1.00 95.12 89 SER A O 1
ATOM 716 N N . MET A 1 90 ? -3.477 -4.821 21.644 1.00 93.25 90 MET A N 1
ATOM 717 C CA . MET A 1 90 ? -2.372 -4.031 21.087 1.00 93.25 90 MET A CA 1
ATOM 718 C C . MET A 1 90 ? -2.343 -2.601 21.635 1.00 93.25 90 MET A C 1
ATOM 720 O O . MET A 1 90 ? -1.273 -2.079 21.946 1.00 93.25 90 MET A O 1
ATOM 724 N N . LEU A 1 91 ? -3.507 -1.970 21.812 1.00 93.38 91 LEU A N 1
ATOM 725 C CA . LEU A 1 91 ? -3.599 -0.635 22.406 1.00 93.38 91 LEU A CA 1
ATOM 726 C C . LEU A 1 91 ? -3.198 -0.636 23.886 1.00 93.38 91 LEU A C 1
ATOM 728 O O . LEU A 1 91 ? -2.463 0.251 24.308 1.00 93.38 91 LEU A O 1
ATOM 732 N N . LYS A 1 92 ? -3.600 -1.654 24.656 1.00 93.44 92 LYS A N 1
ATOM 733 C CA . LYS A 1 92 ? -3.138 -1.835 26.043 1.00 93.44 92 LYS A CA 1
ATOM 734 C C . LYS A 1 92 ? -1.624 -2.049 26.107 1.00 93.44 92 LYS A C 1
ATOM 736 O O . LYS A 1 92 ? -0.957 -1.445 26.939 1.00 93.44 92 LYS A O 1
ATOM 741 N N . LEU A 1 93 ? -1.063 -2.852 25.202 1.00 92.31 93 LEU A N 1
ATOM 742 C CA . LEU A 1 93 ? 0.387 -3.038 25.101 1.00 92.31 93 LEU A CA 1
ATOM 743 C C . LEU A 1 93 ? 1.102 -1.725 24.751 1.00 92.31 93 LEU A C 1
ATOM 745 O O . LEU A 1 93 ? 2.171 -1.434 25.286 1.00 92.31 93 LEU A O 1
ATOM 749 N N . ARG A 1 94 ? 0.505 -0.908 23.879 1.00 89.62 94 ARG A N 1
ATOM 750 C CA . ARG A 1 94 ? 1.028 0.416 23.528 1.00 89.62 94 ARG A CA 1
ATOM 751 C C . ARG A 1 94 ? 1.030 1.366 24.724 1.00 89.62 94 ARG A C 1
ATOM 753 O O . ARG A 1 94 ? 1.991 2.113 24.872 1.00 89.62 94 ARG A O 1
ATOM 760 N N . ASP A 1 95 ? 0.002 1.316 25.568 1.00 90.62 95 ASP A N 1
ATOM 761 C CA . ASP A 1 95 ? -0.044 2.082 26.817 1.00 90.62 95 ASP A CA 1
ATOM 762 C C . ASP A 1 95 ? 1.083 1.660 27.776 1.00 90.62 95 ASP A C 1
ATOM 764 O O . ASP A 1 95 ? 1.726 2.531 28.356 1.00 90.62 95 ASP A O 1
ATOM 768 N N . ILE A 1 96 ? 1.373 0.354 27.889 1.00 89.56 96 ILE A N 1
ATOM 769 C CA . ILE A 1 96 ? 2.471 -0.179 28.724 1.00 89.56 96 ILE A CA 1
ATOM 770 C C . ILE A 1 96 ? 3.835 0.270 28.198 1.00 89.56 96 ILE A C 1
ATOM 772 O O . ILE A 1 96 ? 4.677 0.730 28.964 1.00 89.56 96 ILE A O 1
ATOM 776 N N . ARG A 1 97 ? 4.061 0.147 26.884 1.00 85.31 97 ARG A N 1
ATOM 777 C CA . ARG A 1 97 ? 5.313 0.582 26.248 1.00 85.31 97 ARG A CA 1
ATOM 778 C C . ARG A 1 97 ? 5.534 2.090 26.401 1.00 85.31 97 ARG A C 1
ATOM 780 O O . ARG A 1 97 ? 6.673 2.547 26.375 1.00 85.31 97 ARG A O 1
ATOM 787 N N . GLY A 1 98 ? 4.449 2.854 26.516 1.00 82.94 98 GLY A N 1
ATOM 788 C CA . GLY A 1 98 ? 4.483 4.306 26.519 1.00 82.94 98 GLY A CA 1
ATOM 789 C C . GLY A 1 98 ? 4.933 4.879 25.174 1.00 82.94 98 GLY A C 1
ATOM 790 O O . GLY A 1 98 ? 4.970 4.193 24.143 1.00 82.94 98 GLY A O 1
ATOM 791 N N . THR A 1 99 ? 5.259 6.170 25.182 1.00 79.94 99 THR A N 1
ATOM 792 C CA . THR A 1 99 ? 5.768 6.867 24.001 1.00 79.94 99 THR A CA 1
ATOM 793 C C . THR A 1 99 ? 7.286 6.687 23.914 1.00 79.94 99 THR A C 1
ATOM 795 O O . THR A 1 99 ? 7.999 7.233 24.756 1.00 79.94 99 THR A O 1
ATOM 798 N N . PRO A 1 100 ? 7.809 5.931 22.930 1.00 76.75 100 PRO A N 1
ATOM 799 C CA . PRO A 1 100 ? 9.249 5.787 22.769 1.00 76.75 100 PRO A CA 1
ATOM 800 C C . PRO A 1 100 ? 9.868 7.103 22.285 1.00 76.75 100 PRO A C 1
ATOM 802 O O . PRO A 1 100 ? 9.259 7.829 21.499 1.00 76.75 100 PRO A O 1
ATOM 805 N N . CYS A 1 101 ? 11.103 7.384 22.702 1.00 70.81 101 CYS A N 1
ATOM 806 C CA . CYS A 1 101 ? 11.868 8.513 22.179 1.00 70.81 101 CYS A CA 1
ATOM 807 C C . CYS A 1 101 ? 12.115 8.337 20.676 1.00 70.81 101 CYS A C 1
ATOM 809 O O . CYS A 1 101 ? 12.752 7.372 20.250 1.00 70.81 101 CYS A O 1
ATOM 811 N N . THR A 1 102 ? 11.652 9.286 19.865 1.00 73.25 102 THR A N 1
ATOM 812 C CA . THR A 1 102 ? 11.948 9.331 18.430 1.00 73.25 102 THR A CA 1
ATOM 813 C C . THR A 1 102 ? 13.092 10.301 18.151 1.00 73.25 102 THR A C 1
ATOM 815 O O . THR A 1 102 ? 12.948 11.519 18.262 1.00 73.25 102 THR A O 1
ATOM 818 N N . GLY A 1 103 ? 14.254 9.765 17.769 1.00 77.25 103 GLY A N 1
ATOM 819 C CA . GLY A 1 103 ? 15.437 10.568 17.452 1.00 77.25 103 GLY A CA 1
ATOM 820 C C . GLY A 1 103 ? 15.974 11.336 18.664 1.00 77.25 103 GLY A C 1
ATOM 821 O O . GLY A 1 103 ? 16.100 10.780 19.750 1.00 77.25 103 GLY A O 1
ATOM 822 N N . ARG A 1 104 ? 16.302 12.621 18.478 1.00 79.25 104 ARG A N 1
ATOM 823 C CA . ARG A 1 104 ? 16.854 13.500 19.530 1.00 79.25 104 ARG A CA 1
ATOM 824 C C . ARG A 1 104 ? 15.795 14.338 20.259 1.00 79.25 104 ARG A C 1
ATOM 826 O O . ARG A 1 104 ? 16.146 15.287 20.945 1.00 79.25 104 ARG A O 1
ATOM 833 N N . GLN A 1 105 ? 14.508 14.022 20.104 1.00 73.44 105 GLN A N 1
ATOM 834 C CA . GLN A 1 105 ? 13.412 14.872 20.589 1.00 73.44 105 GLN A CA 1
ATOM 835 C C . GLN A 1 105 ? 13.214 14.874 22.118 1.00 73.44 105 GLN A C 1
ATOM 837 O O . GLN A 1 105 ? 12.297 15.531 22.587 1.00 73.44 105 GLN A O 1
ATOM 842 N N . GLY A 1 106 ? 14.051 14.199 22.913 1.00 68.88 106 GLY A N 1
ATOM 843 C CA . GLY A 1 106 ? 13.907 14.154 24.376 1.00 68.88 106 GLY A CA 1
ATOM 844 C C . GLY A 1 106 ? 12.631 13.443 24.858 1.00 68.88 106 GLY A C 1
ATOM 845 O O . GLY A 1 106 ? 11.745 13.101 24.074 1.00 68.88 106 GLY A O 1
ATOM 846 N N . LEU A 1 107 ? 12.544 13.184 26.165 1.00 70.75 107 LEU A N 1
ATOM 847 C CA . LEU A 1 107 ? 11.355 12.589 26.787 1.00 70.75 107 LEU A CA 1
ATOM 848 C C . LEU A 1 107 ? 10.230 13.632 26.896 1.00 70.75 107 LEU A C 1
ATOM 850 O O . LEU A 1 107 ? 10.482 14.787 27.223 1.00 70.75 107 LEU A O 1
ATOM 854 N N . GLY A 1 108 ? 8.982 13.220 26.657 1.00 68.94 108 GLY A N 1
ATOM 855 C CA . GLY A 1 108 ? 7.794 14.053 26.901 1.00 68.94 108 GLY A CA 1
ATOM 856 C C . GLY A 1 108 ? 7.372 14.992 25.765 1.00 68.94 108 GLY A C 1
ATOM 857 O O . GLY A 1 108 ? 6.347 15.648 25.891 1.00 68.94 108 GLY A O 1
ATOM 858 N N . THR A 1 109 ? 8.086 15.032 24.638 1.00 69.12 109 THR A N 1
ATOM 859 C CA . THR A 1 109 ? 7.723 15.886 23.486 1.00 69.12 109 THR A CA 1
ATOM 860 C C . THR A 1 109 ? 6.564 15.358 22.648 1.00 69.12 109 THR A C 1
ATOM 862 O O . THR A 1 109 ? 5.956 16.102 21.881 1.00 69.12 109 THR A O 1
ATOM 865 N N . SER A 1 110 ? 6.238 14.075 22.783 1.00 71.94 110 SER A N 1
ATOM 866 C CA . SER A 1 110 ? 5.154 1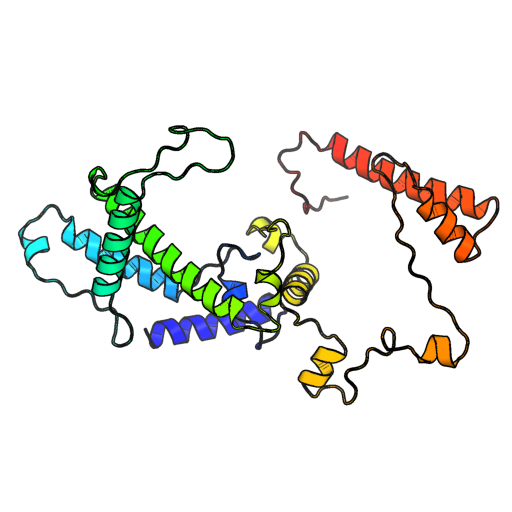3.426 22.053 1.00 71.94 110 SER A CA 1
ATOM 867 C C . SER A 1 110 ? 4.076 12.935 23.017 1.00 71.94 110 SER A C 1
ATOM 869 O O . SER A 1 110 ? 4.275 12.020 23.820 1.00 71.94 110 SER A O 1
ATOM 871 N N . HIS A 1 111 ? 2.896 13.543 22.912 1.00 73.38 111 HIS A N 1
ATOM 872 C CA . HIS A 1 111 ? 1.710 13.138 23.655 1.00 73.38 111 HIS A CA 1
ATOM 873 C C . HIS A 1 111 ? 0.861 12.205 22.793 1.00 73.38 111 HIS A C 1
ATOM 875 O O . HIS A 1 111 ? 0.426 12.567 21.700 1.00 73.38 111 HIS A O 1
ATOM 881 N N . ILE A 1 112 ? 0.626 10.990 23.286 1.00 79.62 112 ILE A N 1
ATOM 882 C CA . ILE A 1 112 ? -0.253 10.009 22.647 1.00 79.62 112 ILE A CA 1
ATOM 883 C C . ILE A 1 112 ? -1.439 9.771 23.577 1.00 79.62 112 ILE A C 1
ATOM 885 O O . ILE A 1 112 ? -1.265 9.573 24.780 1.00 79.62 112 ILE A O 1
ATOM 889 N N . GLN A 1 113 ? -2.646 9.760 23.012 1.00 86.25 113 GLN A N 1
ATOM 890 C CA . GLN A 1 113 ? -3.844 9.367 23.745 1.00 86.25 113 GLN A CA 1
ATOM 891 C C . GLN A 1 113 ? -3.705 7.916 24.233 1.00 86.25 113 GLN A C 1
ATOM 893 O O . GLN A 1 113 ? -3.588 6.986 23.425 1.00 86.25 113 GLN A O 1
ATOM 898 N N . GLN A 1 114 ? -3.741 7.740 25.554 1.00 89.38 114 GLN A N 1
ATOM 899 C CA . GLN A 1 114 ? -3.733 6.430 26.205 1.00 89.38 114 GLN A CA 1
ATOM 900 C C . GLN A 1 114 ? -5.121 5.795 26.127 1.00 89.38 114 GLN A C 1
ATOM 902 O O . GLN A 1 114 ? -6.131 6.482 26.317 1.00 89.38 114 GLN A O 1
ATOM 907 N N . TRP A 1 115 ? -5.174 4.487 25.886 1.00 91.31 115 TRP A N 1
ATOM 908 C CA . TRP A 1 115 ? -6.416 3.715 25.832 1.00 91.31 115 TRP A CA 1
ATOM 909 C C . TRP A 1 115 ? -7.174 3.763 27.160 1.00 91.31 115 TRP A C 1
ATOM 911 O O . TRP A 1 115 ? -8.385 4.007 27.177 1.00 91.31 115 TRP A O 1
ATOM 921 N N . GLY A 1 116 ? -6.459 3.599 28.278 1.00 88.19 116 GLY A N 1
ATOM 922 C CA . GLY A 1 116 ? -7.059 3.629 29.616 1.00 88.19 116 GLY A CA 1
ATOM 923 C C . GLY A 1 116 ? -7.805 4.934 29.913 1.00 88.19 116 GLY A C 1
ATOM 924 O O . GLY A 1 116 ? -8.897 4.904 30.475 1.00 88.19 116 GLY A O 1
ATOM 925 N N . LYS A 1 117 ? -7.259 6.065 29.448 1.00 89.25 117 LYS A N 1
ATOM 926 C CA . LYS A 1 117 ? -7.788 7.421 29.679 1.00 89.25 117 LYS A CA 1
ATOM 927 C C . LYS A 1 117 ? -8.708 7.932 28.564 1.00 89.25 117 LYS A C 1
ATOM 929 O O . LYS A 1 117 ? -9.223 9.038 28.662 1.00 89.25 117 LYS A O 1
ATOM 934 N N . ALA A 1 118 ? -8.876 7.173 27.482 1.00 91.00 118 ALA A N 1
ATOM 935 C CA . ALA A 1 118 ? -9.692 7.580 26.344 1.00 91.00 118 ALA A CA 1
ATOM 936 C C . ALA A 1 118 ? -11.191 7.435 26.647 1.00 91.00 118 ALA A C 1
ATOM 938 O O . ALA A 1 118 ? -11.617 6.421 27.206 1.00 91.00 118 ALA A O 1
ATOM 939 N N . GLY A 1 119 ? -11.995 8.411 26.214 1.00 89.88 119 GLY A N 1
ATOM 940 C CA . GLY A 1 119 ? -13.456 8.303 26.222 1.00 89.88 119 GLY A CA 1
ATOM 941 C C . GLY A 1 119 ? -13.974 7.374 25.116 1.00 89.88 119 GLY A C 1
ATOM 942 O O . GLY A 1 119 ? -13.236 6.998 24.205 1.00 89.88 119 GLY A O 1
ATOM 943 N N . SER A 1 120 ? -15.261 7.016 25.135 1.00 88.38 120 SER A N 1
ATOM 944 C CA . SER A 1 120 ? -15.828 6.015 24.209 1.00 88.38 120 SER A CA 1
ATOM 945 C C . SER A 1 120 ? -15.691 6.384 22.725 1.00 88.38 120 SER A C 1
ATOM 947 O O . SER A 1 120 ? -15.445 5.535 21.867 1.00 88.38 120 SER A O 1
ATOM 949 N N . LYS A 1 121 ? -15.807 7.672 22.376 1.00 89.94 121 LYS A N 1
ATOM 950 C CA . LYS A 1 121 ? -15.584 8.138 20.994 1.00 89.94 121 LYS A CA 1
ATOM 951 C C . LYS A 1 121 ? -14.132 7.924 20.555 1.00 89.94 121 LYS A C 1
ATOM 953 O O . LYS A 1 121 ? -13.906 7.421 19.453 1.00 89.94 121 LYS A O 1
ATOM 958 N N . ASP A 1 122 ? -13.180 8.250 21.420 1.00 91.19 122 ASP A N 1
ATOM 959 C CA . ASP A 1 122 ? -11.752 8.129 21.128 1.00 91.19 122 ASP A CA 1
ATOM 960 C C . ASP A 1 122 ? -11.328 6.667 21.086 1.00 91.19 122 ASP A C 1
ATOM 962 O O . ASP A 1 122 ? -10.658 6.255 20.145 1.00 91.19 122 ASP A O 1
ATOM 966 N N . ARG A 1 123 ? -11.827 5.839 22.010 1.00 92.50 123 ARG A N 1
ATOM 967 C CA . ARG A 1 123 ? -11.636 4.384 21.986 1.00 92.50 123 ARG A CA 1
ATOM 968 C C . ARG A 1 123 ? -12.083 3.781 20.656 1.00 92.50 123 ARG A C 1
ATOM 970 O O . ARG A 1 123 ? -11.333 3.040 20.021 1.00 92.50 123 ARG A O 1
ATOM 977 N N . ARG A 1 124 ? -13.260 4.168 20.155 1.00 93.25 124 ARG A N 1
ATOM 978 C CA . ARG A 1 124 ? -13.731 3.751 18.824 1.00 93.25 124 ARG A CA 1
ATOM 979 C C . ARG A 1 124 ? -12.805 4.192 17.698 1.00 93.25 124 ARG A C 1
ATOM 981 O O . ARG A 1 124 ? -12.615 3.431 16.749 1.00 93.25 124 ARG A O 1
ATOM 988 N N . ALA A 1 125 ? -12.270 5.408 17.749 1.00 93.88 125 ALA A N 1
ATOM 989 C CA . ALA A 1 125 ? -11.339 5.901 16.736 1.00 93.88 125 ALA A CA 1
ATOM 990 C C . ALA A 1 125 ? -10.003 5.141 16.786 1.00 93.88 125 ALA A C 1
ATOM 992 O O . ALA A 1 125 ? -9.504 4.713 15.745 1.00 93.88 125 ALA A O 1
ATOM 993 N N . MET A 1 126 ? -9.480 4.897 17.990 1.00 94.75 126 MET A N 1
ATOM 994 C CA . MET A 1 126 ? -8.248 4.146 18.226 1.00 94.75 126 MET A CA 1
ATOM 995 C C . MET A 1 126 ? -8.361 2.706 17.726 1.00 94.75 126 MET A C 1
ATOM 997 O O . MET A 1 126 ? -7.467 2.250 17.023 1.00 94.75 126 MET A O 1
ATOM 1001 N N . ILE A 1 127 ? -9.469 2.010 18.005 1.00 95.00 127 ILE A N 1
ATOM 1002 C CA . ILE A 1 127 ? -9.695 0.643 17.505 1.00 95.00 127 ILE A CA 1
ATOM 1003 C C . ILE A 1 127 ? -9.800 0.614 15.986 1.00 95.00 127 ILE A C 1
ATOM 1005 O O . ILE A 1 127 ? -9.201 -0.247 15.348 1.00 95.00 127 ILE A O 1
ATOM 1009 N N . GLN A 1 128 ? -10.539 1.550 15.384 1.00 95.62 128 GLN A N 1
ATOM 1010 C CA . GLN A 1 128 ? -10.626 1.625 13.926 1.00 95.62 128 GLN A CA 1
ATOM 1011 C C . GLN A 1 128 ? -9.246 1.821 13.297 1.00 95.62 128 GLN A C 1
ATOM 1013 O O . GLN A 1 128 ? -8.950 1.179 12.293 1.00 95.62 128 GLN A O 1
ATOM 1018 N N . GLU A 1 129 ? -8.410 2.683 13.877 1.00 94.94 129 GLU A N 1
ATOM 1019 C CA . GLU A 1 129 ? -7.060 2.918 13.373 1.00 94.94 129 GLU A CA 1
ATOM 1020 C C . GLU A 1 129 ? -6.132 1.726 13.598 1.00 94.94 129 GLU A C 1
ATOM 1022 O O . GLU A 1 129 ? -5.397 1.351 12.690 1.00 94.94 129 GLU A O 1
ATOM 1027 N N . GLU A 1 130 ? -6.219 1.066 14.750 1.00 95.44 130 GLU A N 1
ATOM 1028 C CA . GLU A 1 130 ? -5.407 -0.112 15.038 1.00 95.44 130 GLU A CA 1
ATOM 1029 C C . GLU A 1 130 ? -5.763 -1.288 14.120 1.00 95.44 130 GLU A C 1
ATOM 1031 O O . GLU A 1 130 ? -4.882 -1.969 13.604 1.00 95.44 130 GLU A O 1
ATOM 1036 N N . VAL A 1 131 ? -7.047 -1.472 13.800 1.00 95.06 131 VAL A N 1
ATOM 1037 C CA . VAL A 1 131 ? -7.474 -2.452 12.791 1.00 95.06 131 VAL A CA 1
ATOM 1038 C C . VAL A 1 131 ? -6.880 -2.124 11.415 1.00 95.06 131 VAL A C 1
ATOM 1040 O O . VAL A 1 131 ? -6.431 -3.035 10.722 1.00 95.06 131 VAL A O 1
ATOM 1043 N N . ARG A 1 132 ? -6.811 -0.845 11.015 1.00 94.81 132 ARG A N 1
ATOM 1044 C CA . ARG A 1 132 ? -6.122 -0.454 9.768 1.00 94.81 132 ARG A CA 1
ATOM 1045 C C . ARG A 1 132 ? -4.623 -0.729 9.832 1.00 94.81 132 ARG A C 1
ATOM 1047 O O . ARG A 1 132 ? -4.051 -1.143 8.827 1.00 94.81 132 ARG A O 1
ATOM 1054 N N . ASN A 1 133 ? -3.992 -0.514 10.985 1.00 93.31 133 ASN A N 1
ATOM 1055 C CA . ASN A 1 133 ? -2.570 -0.796 11.184 1.00 93.31 133 ASN A CA 1
ATOM 1056 C C . ASN A 1 133 ? -2.268 -2.292 11.050 1.00 93.31 133 ASN A C 1
ATOM 1058 O O . ASN A 1 133 ? -1.307 -2.642 10.374 1.00 93.31 133 ASN A O 1
ATOM 1062 N N . LEU A 1 134 ? -3.117 -3.164 11.600 1.00 92.69 134 LEU A N 1
ATOM 1063 C CA . LEU A 1 134 ? -2.986 -4.617 11.455 1.00 92.69 134 LEU A CA 1
ATOM 1064 C C . LEU A 1 134 ? -3.143 -5.073 9.993 1.00 92.69 134 LEU A C 1
ATOM 1066 O O . LEU A 1 134 ? -2.401 -5.936 9.526 1.00 92.69 134 LEU A O 1
ATOM 1070 N N . GLU A 1 135 ? -4.076 -4.482 9.238 1.00 92.50 135 GLU A N 1
ATOM 1071 C CA . GLU A 1 135 ? -4.204 -4.768 7.799 1.00 92.50 135 GLU A CA 1
ATOM 1072 C C . GLU A 1 135 ? -2.985 -4.272 7.006 1.00 92.50 135 GLU A C 1
ATOM 1074 O O . GLU A 1 135 ? -2.511 -4.959 6.100 1.00 92.50 135 GLU A O 1
ATOM 1079 N N . GLU A 1 136 ? -2.456 -3.095 7.347 1.00 91.50 136 GLU A N 1
ATOM 1080 C CA . GLU A 1 136 ? -1.239 -2.548 6.742 1.00 91.50 136 GLU A CA 1
ATOM 1081 C C . GLU A 1 136 ? -0.009 -3.411 7.056 1.00 91.50 136 GLU A C 1
ATOM 1083 O O . GLU A 1 136 ? 0.805 -3.663 6.169 1.00 91.50 136 GLU A O 1
ATOM 1088 N N . GLU A 1 137 ? 0.114 -3.910 8.285 1.00 91.56 137 GLU A N 1
ATOM 1089 C CA . GLU A 1 137 ? 1.158 -4.854 8.680 1.00 91.56 137 GLU A CA 1
ATOM 1090 C C . GLU A 1 137 ? 1.074 -6.140 7.850 1.00 91.56 137 GLU A C 1
ATOM 1092 O O . GLU A 1 137 ? 2.068 -6.546 7.248 1.00 91.56 137 GLU A O 1
ATOM 1097 N N . GLY A 1 138 ? -0.124 -6.715 7.698 1.00 92.81 138 GLY A N 1
ATOM 1098 C CA . GLY A 1 138 ? -0.340 -7.875 6.829 1.00 92.81 138 GLY A CA 1
ATOM 1099 C C . GLY A 1 138 ? 0.056 -7.615 5.370 1.00 92.81 138 GLY A C 1
ATOM 1100 O O . GLY A 1 138 ? 0.674 -8.466 4.726 1.00 92.81 138 GLY A O 1
ATOM 1101 N N . ARG A 1 139 ? -0.222 -6.414 4.841 1.00 92.94 139 ARG A N 1
ATOM 1102 C CA . ARG A 1 139 ? 0.242 -6.013 3.501 1.00 92.94 139 ARG A CA 1
ATOM 1103 C C . ARG A 1 139 ? 1.755 -5.875 3.420 1.00 92.94 139 ARG A C 1
ATOM 1105 O O . ARG A 1 139 ? 2.315 -6.235 2.390 1.00 92.94 139 ARG A O 1
ATOM 1112 N N . ARG A 1 140 ? 2.417 -5.374 4.465 1.00 90.50 140 ARG A N 1
ATOM 1113 C CA . ARG A 1 140 ? 3.885 -5.277 4.515 1.00 90.50 140 ARG A CA 1
ATOM 1114 C C . ARG A 1 140 ? 4.543 -6.645 4.557 1.00 90.50 140 ARG A C 1
ATOM 1116 O O . ARG A 1 140 ? 5.476 -6.861 3.794 1.00 90.50 140 ARG A O 1
ATOM 1123 N N . VAL A 1 141 ? 4.026 -7.570 5.364 1.00 92.88 141 VAL A N 1
ATOM 1124 C CA . VAL A 1 141 ? 4.491 -8.966 5.370 1.00 92.88 141 VAL A CA 1
ATOM 1125 C C . VAL A 1 141 ? 4.363 -9.551 3.964 1.00 92.88 141 VAL A C 1
ATOM 1127 O O . VAL A 1 141 ? 5.346 -10.021 3.396 1.00 92.88 141 VAL A O 1
ATOM 1130 N N . ARG A 1 142 ? 3.192 -9.388 3.334 1.00 93.31 142 ARG A N 1
ATOM 1131 C CA . ARG A 1 142 ? 2.981 -9.848 1.959 1.00 93.31 142 ARG A CA 1
ATOM 1132 C C . ARG A 1 142 ? 3.892 -9.157 0.942 1.00 93.31 142 ARG A C 1
ATOM 1134 O O . ARG A 1 142 ? 4.274 -9.782 -0.039 1.00 93.31 142 ARG A O 1
ATOM 1141 N N . ALA A 1 143 ? 4.222 -7.882 1.136 1.00 90.50 143 ALA A N 1
ATOM 1142 C CA . ALA A 1 143 ? 5.164 -7.170 0.279 1.00 90.50 143 ALA A CA 1
ATOM 1143 C C . ALA A 1 143 ? 6.556 -7.803 0.353 1.00 90.50 143 ALA A C 1
ATOM 1145 O O . ALA A 1 143 ? 7.145 -8.067 -0.686 1.00 90.50 143 ALA A O 1
ATOM 1146 N N . VAL A 1 144 ? 7.046 -8.096 1.560 1.00 90.69 144 VAL A N 1
ATOM 1147 C CA . VAL A 1 144 ? 8.371 -8.699 1.780 1.00 90.69 144 VAL A CA 1
ATOM 1148 C C . VAL A 1 144 ? 8.469 -10.100 1.162 1.00 90.69 144 VAL A C 1
ATOM 1150 O O . VAL A 1 144 ? 9.518 -10.462 0.637 1.00 90.69 144 VAL A O 1
ATOM 1153 N N . GLU A 1 145 ? 7.374 -10.865 1.153 1.00 91.44 145 GLU A N 1
ATOM 1154 C CA . GLU A 1 145 ? 7.302 -12.177 0.489 1.00 91.44 145 GLU A CA 1
ATOM 1155 C C . GLU A 1 145 ? 7.425 -12.098 -1.047 1.00 91.44 145 GLU A C 1
ATOM 1157 O O . GLU A 1 145 ? 7.803 -13.074 -1.699 1.00 91.44 145 GLU A O 1
ATOM 1162 N N . LEU A 1 146 ? 7.089 -10.958 -1.660 1.00 88.25 146 LEU A N 1
ATOM 1163 C CA . LEU A 1 146 ? 7.118 -10.794 -3.112 1.00 88.25 146 LEU A CA 1
ATOM 1164 C C . LEU A 1 146 ? 8.534 -10.437 -3.581 1.00 88.25 146 LEU A C 1
ATOM 1166 O O . LEU A 1 146 ? 8.897 -9.270 -3.644 1.00 88.25 146 LEU A O 1
ATOM 1170 N N . ALA A 1 147 ? 9.321 -11.430 -3.995 1.00 79.81 147 ALA A N 1
ATOM 1171 C CA . ALA A 1 147 ? 10.732 -11.229 -4.350 1.00 79.81 147 ALA A CA 1
ATOM 1172 C C . ALA A 1 147 ? 11.000 -10.115 -5.394 1.00 79.81 147 ALA A C 1
ATOM 1174 O O . ALA A 1 147 ? 11.920 -9.322 -5.211 1.00 79.81 147 ALA A O 1
ATOM 1175 N N . SER A 1 148 ? 10.206 -10.037 -6.474 1.00 82.81 148 SER A N 1
ATOM 1176 C CA . SER A 1 148 ? 10.350 -9.002 -7.524 1.00 82.81 148 SER A CA 1
ATOM 1177 C C . SER A 1 148 ? 9.516 -7.754 -7.202 1.00 82.81 148 SER A C 1
ATOM 1179 O O . SER A 1 148 ? 10.074 -6.692 -6.939 1.00 82.81 148 SER A O 1
ATOM 1181 N N . GLN A 1 149 ? 8.187 -7.883 -7.103 1.00 87.06 149 GLN A N 1
ATOM 1182 C CA . GLN A 1 149 ? 7.294 -6.735 -6.864 1.00 87.06 149 GLN A CA 1
ATOM 1183 C C . GLN A 1 149 ? 7.412 -6.116 -5.457 1.00 87.06 149 GLN A C 1
ATOM 1185 O O . GLN A 1 149 ? 6.835 -5.064 -5.201 1.00 87.06 149 GLN A O 1
ATOM 1190 N N . GLY A 1 150 ? 8.105 -6.771 -4.529 1.00 86.88 150 GLY A N 1
ATOM 1191 C CA . GLY A 1 150 ? 8.371 -6.307 -3.170 1.00 86.88 150 GLY A CA 1
ATOM 1192 C C . GLY A 1 150 ? 9.788 -5.792 -2.957 1.00 86.88 150 GLY A C 1
ATOM 1193 O O . GLY A 1 150 ? 10.113 -5.390 -1.848 1.00 86.88 150 GLY A O 1
ATOM 1194 N N . ALA A 1 151 ? 10.641 -5.749 -3.988 1.00 84.62 151 ALA A N 1
ATOM 1195 C CA . ALA A 1 151 ? 12.026 -5.289 -3.850 1.00 84.62 151 ALA A CA 1
ATOM 1196 C C . ALA A 1 151 ? 12.138 -3.872 -3.252 1.00 84.62 151 ALA A C 1
ATOM 1198 O O . ALA A 1 151 ? 13.094 -3.573 -2.534 1.00 84.62 151 ALA A O 1
ATOM 1199 N N . TRP A 1 152 ? 11.125 -3.029 -3.481 1.00 83.31 152 TRP A N 1
ATOM 1200 C CA . TRP A 1 152 ? 11.028 -1.682 -2.922 1.00 83.31 152 TRP A CA 1
ATOM 1201 C C . TRP A 1 152 ? 10.963 -1.645 -1.388 1.00 83.31 152 TRP A C 1
ATOM 1203 O O . TRP A 1 152 ? 11.259 -0.604 -0.807 1.00 83.31 152 TRP A O 1
ATOM 1213 N N . THR A 1 153 ? 10.630 -2.745 -0.697 1.00 84.44 153 THR A N 1
ATOM 1214 C CA . THR A 1 153 ? 10.623 -2.775 0.779 1.00 84.44 153 THR A CA 1
ATOM 1215 C C . THR A 1 153 ? 12.019 -2.616 1.379 1.00 84.44 153 THR A C 1
ATOM 1217 O O . THR A 1 153 ? 12.130 -2.327 2.566 1.00 84.44 153 THR A O 1
ATOM 1220 N N . LYS A 1 154 ? 13.073 -2.825 0.579 1.00 82.44 154 LYS A N 1
ATOM 1221 C CA . LYS A 1 154 ? 14.482 -2.682 0.975 1.00 82.44 154 LYS A CA 1
ATOM 1222 C C . LYS A 1 154 ? 15.049 -1.292 0.678 1.00 82.44 154 LYS A C 1
ATOM 1224 O O . LYS A 1 154 ? 16.223 -1.056 0.930 1.00 82.44 154 LYS A O 1
ATOM 1229 N N . TRP A 1 155 ? 14.271 -0.409 0.054 1.00 78.06 155 TRP A N 1
ATOM 1230 C CA . TRP A 1 155 ? 14.750 0.908 -0.353 1.00 78.06 155 TRP A CA 1
ATOM 1231 C C . TRP A 1 155 ? 14.585 1.920 0.784 1.00 78.06 155 TRP A C 1
ATOM 1233 O O . TRP A 1 155 ? 13.491 2.066 1.326 1.00 78.06 155 TRP A O 1
ATOM 1243 N N . ASP A 1 156 ? 15.635 2.696 1.051 1.00 69.50 156 ASP A N 1
ATOM 1244 C CA . ASP A 1 156 ? 15.617 3.823 2.002 1.00 69.50 156 ASP A CA 1
ATOM 1245 C C . ASP A 1 156 ? 15.167 5.149 1.356 1.00 69.50 156 ASP A C 1
ATOM 1247 O O . ASP A 1 156 ? 15.379 6.239 1.890 1.00 69.50 156 ASP A O 1
ATOM 1251 N N . SER A 1 157 ? 14.553 5.088 0.171 1.00 61.34 157 SER A N 1
ATOM 1252 C CA . SER A 1 157 ? 14.194 6.282 -0.591 1.00 61.34 157 SER A CA 1
ATOM 1253 C C . SER A 1 157 ? 12.981 7.025 -0.002 1.00 61.34 157 SER A C 1
ATOM 1255 O O . SER A 1 157 ? 12.068 6.410 0.566 1.00 61.34 157 SER A O 1
ATOM 1257 N N . PRO A 1 158 ? 12.919 8.366 -0.152 1.00 64.62 158 PRO A N 1
ATOM 1258 C CA . PRO A 1 158 ? 11.769 9.148 0.281 1.00 64.62 158 PRO A CA 1
ATOM 1259 C C . PRO A 1 158 ? 10.479 8.653 -0.377 1.00 64.62 158 PRO A C 1
ATOM 1261 O O . PRO A 1 158 ? 10.371 8.536 -1.600 1.00 64.62 158 PRO A O 1
ATOM 1264 N N . LYS A 1 159 ? 9.461 8.389 0.445 1.00 68.06 159 LYS A N 1
ATOM 1265 C CA . LYS A 1 159 ? 8.170 7.874 -0.020 1.00 68.06 159 LYS A CA 1
ATOM 1266 C C . LYS A 1 159 ? 7.398 8.975 -0.741 1.00 68.06 159 LYS A C 1
ATOM 1268 O O . LYS A 1 159 ? 6.825 9.858 -0.103 1.00 68.06 159 LYS A O 1
ATOM 1273 N N . ARG A 1 160 ? 7.338 8.908 -2.071 1.00 69.19 160 ARG A N 1
ATOM 1274 C CA . ARG A 1 160 ? 6.482 9.790 -2.872 1.00 69.19 160 ARG A CA 1
ATOM 1275 C C . ARG A 1 160 ? 5.029 9.321 -2.792 1.00 69.19 160 ARG A C 1
ATOM 1277 O O . ARG A 1 160 ? 4.703 8.245 -3.283 1.00 69.19 160 ARG A O 1
ATOM 1284 N N . LYS A 1 161 ? 4.156 10.145 -2.212 1.00 78.75 161 LYS A N 1
ATOM 1285 C CA . LYS A 1 161 ? 2.704 9.919 -2.203 1.00 78.75 161 LYS A CA 1
ATOM 1286 C C . LYS A 1 161 ? 2.062 10.653 -3.377 1.00 78.75 161 LYS A C 1
ATOM 1288 O O . LYS A 1 161 ? 2.292 11.846 -3.541 1.00 78.75 161 LYS A O 1
ATOM 1293 N N . ILE A 1 162 ? 1.271 9.943 -4.172 1.00 82.25 162 ILE A N 1
ATOM 1294 C CA . ILE A 1 162 ? 0.413 10.504 -5.217 1.00 82.25 162 ILE A CA 1
ATOM 1295 C C . ILE A 1 162 ? -0.913 10.843 -4.541 1.00 82.25 162 ILE A C 1
ATOM 1297 O O . ILE A 1 162 ? -1.584 9.975 -3.980 1.00 82.25 162 ILE A O 1
ATOM 1301 N N . THR A 1 163 ? -1.285 12.117 -4.541 1.00 87.25 163 THR A N 1
ATOM 1302 C CA . THR A 1 163 ? -2.603 12.538 -4.058 1.00 87.25 163 THR A CA 1
ATOM 1303 C C . THR A 1 163 ? -3.667 12.284 -5.124 1.00 87.25 163 THR A C 1
ATOM 1305 O O . THR A 1 163 ? -3.356 12.071 -6.293 1.00 87.25 163 THR A O 1
ATOM 1308 N N . TRP A 1 164 ? -4.950 12.346 -4.754 1.00 88.06 164 TRP A N 1
ATOM 1309 C CA . TRP A 1 164 ? -6.029 12.296 -5.749 1.00 88.06 164 TRP A CA 1
ATOM 1310 C C . TRP A 1 164 ? -5.890 13.399 -6.804 1.00 88.06 164 TRP A C 1
ATOM 1312 O O . TRP A 1 164 ? -6.136 13.148 -7.976 1.00 88.06 164 TRP A O 1
ATOM 1322 N N . GLY A 1 165 ? -5.447 14.596 -6.403 1.00 87.44 165 GLY A N 1
ATOM 1323 C CA . GLY A 1 165 ? -5.192 15.693 -7.336 1.00 87.44 165 GLY A CA 1
ATOM 1324 C C . GLY A 1 165 ? -4.087 15.360 -8.337 1.00 87.44 165 GLY A C 1
ATOM 1325 O O . GLY A 1 165 ? -4.257 15.602 -9.527 1.00 87.44 165 GLY A O 1
ATOM 1326 N N . ASP A 1 166 ? -2.996 14.747 -7.877 1.00 84.31 166 ASP A N 1
ATOM 1327 C CA . ASP A 1 166 ? -1.912 14.305 -8.761 1.00 84.31 166 ASP A CA 1
ATOM 1328 C C . ASP A 1 166 ? -2.385 13.195 -9.701 1.00 84.31 166 ASP A C 1
ATOM 1330 O O . ASP A 1 166 ? -2.049 13.207 -10.877 1.00 84.31 166 ASP A O 1
ATOM 1334 N N . LEU A 1 167 ? -3.203 12.262 -9.210 1.00 85.19 167 LEU A N 1
ATOM 1335 C CA . LEU A 1 167 ? -3.730 11.158 -10.010 1.00 85.19 167 LEU A CA 1
ATOM 1336 C C . LEU A 1 167 ? -4.611 11.641 -11.174 1.00 85.19 167 LEU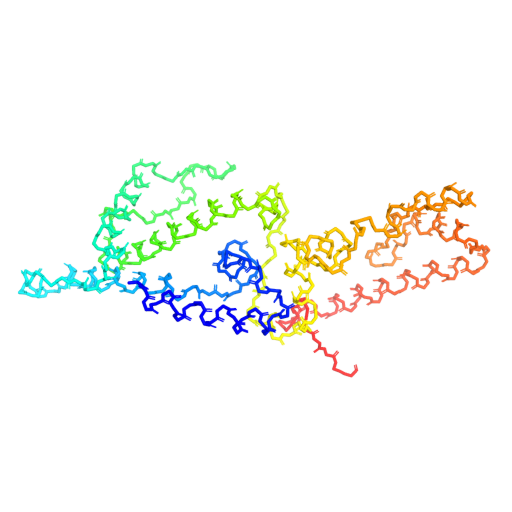 A C 1
ATOM 1338 O O . LEU A 1 167 ? -4.607 11.020 -12.229 1.00 85.19 167 LEU A O 1
ATOM 1342 N N . TRP A 1 168 ? -5.341 12.745 -10.994 1.00 85.12 168 TRP A N 1
ATOM 1343 C CA . TRP A 1 168 ? -6.151 13.356 -12.054 1.00 85.12 168 TRP A CA 1
ATOM 1344 C C . TRP A 1 168 ? -5.354 14.268 -12.994 1.00 85.12 168 TRP A C 1
ATOM 1346 O O . TRP A 1 168 ? -5.739 14.424 -14.148 1.00 85.12 168 TRP A O 1
ATOM 1356 N N . ARG A 1 169 ? -4.271 14.890 -12.511 1.00 86.12 169 ARG A N 1
ATOM 1357 C CA . ARG A 1 169 ? -3.440 15.820 -13.299 1.00 86.12 169 ARG A CA 1
ATOM 1358 C C . ARG A 1 169 ? -2.348 15.120 -14.096 1.00 86.12 169 ARG A C 1
ATOM 1360 O O . ARG A 1 169 ? -1.947 15.603 -15.150 1.00 86.12 169 ARG A O 1
ATOM 1367 N N . LEU A 1 170 ? -1.812 14.024 -13.566 1.00 81.81 170 LEU A N 1
ATOM 1368 C CA . LEU A 1 170 ? -0.755 13.281 -14.226 1.00 81.81 170 LEU A CA 1
ATOM 1369 C C . LEU A 1 170 ? -1.313 12.564 -15.450 1.00 81.81 170 LEU A C 1
ATOM 1371 O O . LEU A 1 170 ? -2.350 11.908 -15.407 1.00 81.81 170 LEU A O 1
ATOM 1375 N N . GLU A 1 171 ? -0.553 12.644 -16.532 1.00 83.75 171 GLU A N 1
ATOM 1376 C CA . GLU A 1 171 ? -0.829 11.882 -17.737 1.00 83.75 171 GLU A CA 1
ATOM 1377 C C . GLU A 1 171 ? -0.896 10.371 -17.416 1.00 83.75 171 GLU A C 1
ATOM 1379 O O . GLU A 1 171 ? -0.009 9.860 -16.713 1.00 83.75 171 GLU A O 1
ATOM 1384 N N . PRO A 1 172 ? -1.887 9.626 -17.944 1.00 82.94 172 PRO A N 1
ATOM 1385 C CA . PRO A 1 172 ? -2.079 8.207 -17.631 1.00 82.94 172 PRO A CA 1
ATOM 1386 C C . PRO A 1 172 ? -0.822 7.351 -17.827 1.00 82.94 172 PRO A C 1
ATOM 1388 O O . PRO A 1 172 ? -0.521 6.474 -17.012 1.00 82.94 172 PRO A O 1
ATOM 1391 N N . PHE A 1 173 ? -0.035 7.643 -18.867 1.00 84.94 173 PHE A N 1
ATOM 1392 C CA . PHE A 1 173 ? 1.214 6.935 -19.141 1.00 84.94 173 PHE A CA 1
ATOM 1393 C C . PHE A 1 173 ? 2.262 7.144 -18.041 1.00 84.94 173 PHE A C 1
ATOM 1395 O O . PHE A 1 173 ? 2.956 6.201 -17.665 1.00 84.94 173 PHE A O 1
ATOM 1402 N N . ARG A 1 174 ? 2.351 8.349 -17.462 1.00 85.38 174 ARG A N 1
ATOM 1403 C CA . ARG A 1 174 ? 3.287 8.641 -16.365 1.00 85.38 174 ARG A CA 1
ATOM 1404 C C . ARG A 1 174 ? 2.925 7.865 -15.105 1.00 85.38 174 ARG A C 1
ATOM 1406 O O . ARG A 1 174 ? 3.820 7.342 -14.446 1.00 85.38 174 ARG A O 1
ATOM 1413 N N . ILE A 1 175 ? 1.634 7.762 -14.786 1.00 86.12 175 ILE A N 1
ATOM 1414 C CA . ILE A 1 175 ? 1.149 6.980 -13.638 1.00 86.12 175 ILE A CA 1
ATOM 1415 C C . ILE A 1 175 ? 1.463 5.497 -13.850 1.00 86.12 175 ILE A C 1
ATOM 1417 O O . ILE A 1 175 ? 2.062 4.870 -12.975 1.00 86.12 175 ILE A O 1
ATOM 1421 N N . SER A 1 176 ? 1.125 4.957 -15.026 1.00 87.94 176 SER A N 1
ATOM 1422 C CA . SER A 1 176 ? 1.439 3.572 -15.392 1.00 87.94 176 SER A CA 1
ATOM 1423 C C . SER A 1 176 ? 2.938 3.301 -15.277 1.00 87.94 176 SER A C 1
ATOM 1425 O O . SER A 1 176 ? 3.347 2.359 -14.602 1.00 87.94 176 SER A O 1
ATOM 1427 N N . PHE A 1 177 ? 3.776 4.157 -15.863 1.00 86.88 177 PHE A N 1
ATOM 1428 C CA . PHE A 1 177 ? 5.226 4.012 -15.814 1.00 86.88 177 PHE A CA 1
ATOM 1429 C C . PHE A 1 177 ? 5.773 4.045 -14.380 1.00 86.88 177 PHE A C 1
ATOM 1431 O O . PHE A 1 177 ? 6.578 3.188 -14.018 1.00 86.88 177 PHE A O 1
ATOM 1438 N N . LEU A 1 178 ? 5.315 4.988 -13.548 1.00 86.19 178 LEU A N 1
ATOM 1439 C CA . LEU A 1 178 ? 5.728 5.105 -12.145 1.00 86.19 178 LEU A CA 1
ATOM 1440 C C . LEU A 1 178 ? 5.377 3.855 -11.335 1.00 86.19 178 LEU A C 1
ATOM 1442 O O . LEU A 1 178 ? 6.223 3.327 -10.618 1.00 86.19 178 LEU A O 1
ATOM 1446 N N . LEU A 1 179 ? 4.149 3.356 -11.467 1.00 87.25 179 LEU A N 1
ATOM 1447 C CA . LEU A 1 179 ? 3.733 2.147 -10.760 1.00 87.25 179 LEU A CA 1
ATOM 1448 C C . LEU A 1 179 ? 4.499 0.929 -11.277 1.00 87.25 179 LEU A C 1
ATOM 1450 O O . LEU A 1 179 ? 4.978 0.105 -10.503 1.00 87.25 179 LEU A O 1
ATOM 1454 N N . ARG A 1 180 ? 4.660 0.805 -12.594 1.00 87.88 180 ARG A N 1
ATOM 1455 C CA . ARG A 1 180 ? 5.331 -0.354 -13.182 1.00 87.88 180 ARG A CA 1
ATOM 1456 C C . ARG A 1 180 ? 6.824 -0.385 -12.882 1.00 87.88 180 ARG A C 1
ATOM 1458 O O . ARG A 1 180 ? 7.374 -1.481 -12.802 1.00 87.88 180 ARG A O 1
ATOM 1465 N N . SER A 1 181 ? 7.470 0.766 -12.698 1.00 85.31 181 SER A N 1
ATOM 1466 C CA . SER A 1 181 ? 8.893 0.837 -12.350 1.00 85.31 181 SER A CA 1
ATOM 1467 C C . SER A 1 181 ? 9.160 0.427 -10.902 1.00 85.31 181 SER A C 1
ATOM 1469 O O . SER A 1 181 ? 10.090 -0.333 -10.657 1.00 85.31 181 SER A O 1
ATOM 1471 N N . VAL A 1 182 ? 8.315 0.843 -9.951 1.00 84.88 182 VAL A N 1
ATOM 1472 C CA . VAL A 1 182 ? 8.469 0.474 -8.530 1.00 84.88 182 VAL A CA 1
ATOM 1473 C C . VAL A 1 182 ? 8.260 -1.018 -8.295 1.00 84.88 182 VAL A C 1
ATOM 1475 O O . VAL A 1 182 ? 8.966 -1.625 -7.495 1.00 84.88 182 VAL A O 1
ATOM 1478 N N . TYR A 1 183 ? 7.291 -1.611 -8.989 1.00 86.75 183 TYR A N 1
ATOM 1479 C CA . TYR A 1 183 ? 6.912 -3.010 -8.793 1.00 86.75 183 TYR A CA 1
ATOM 1480 C C . TYR A 1 183 ? 7.528 -3.950 -9.839 1.00 86.75 183 TYR A C 1
ATOM 1482 O O . TYR A 1 183 ? 7.078 -5.082 -9.941 1.00 86.75 183 TYR A O 1
ATOM 1490 N N . ASP A 1 184 ? 8.512 -3.508 -10.631 1.00 87.94 184 ASP A N 1
ATOM 1491 C CA . ASP A 1 184 ? 9.183 -4.332 -11.655 1.00 87.94 184 ASP A CA 1
ATOM 1492 C C . ASP A 1 184 ? 8.196 -5.058 -12.600 1.00 87.94 184 ASP A C 1
ATOM 1494 O O . ASP A 1 184 ? 8.239 -6.265 -12.827 1.00 87.94 184 ASP A O 1
ATOM 1498 N N . THR A 1 185 ? 7.245 -4.301 -13.151 1.00 88.38 185 THR A N 1
ATOM 1499 C CA . THR A 1 185 ? 6.251 -4.794 -14.127 1.00 88.38 185 THR A CA 1
ATOM 1500 C C . THR A 1 185 ? 6.294 -4.032 -15.452 1.00 88.38 185 THR A C 1
ATOM 1502 O O . THR A 1 185 ? 5.366 -4.100 -16.271 1.00 88.38 185 THR A O 1
ATOM 1505 N N . LEU A 1 186 ? 7.374 -3.283 -15.685 1.00 87.81 186 LEU A N 1
ATOM 1506 C CA . LEU A 1 186 ? 7.675 -2.703 -16.991 1.00 87.81 186 LEU A CA 1
ATOM 1507 C C . LEU A 1 186 ? 7.981 -3.816 -18.007 1.00 87.81 186 LEU A C 1
ATOM 1509 O O . LEU A 1 186 ? 8.482 -4.872 -17.610 1.00 87.81 186 LEU A O 1
ATOM 1513 N N . PRO A 1 187 ? 7.708 -3.592 -19.307 1.00 85.38 187 PRO A N 1
ATOM 1514 C CA . PRO A 1 187 ? 8.015 -4.537 -20.381 1.00 85.38 187 PRO A CA 1
ATOM 1515 C C . PRO A 1 187 ? 9.525 -4.562 -20.682 1.00 85.38 187 PRO A C 1
ATOM 1517 O O . PRO A 1 187 ? 9.967 -4.272 -21.790 1.00 85.38 187 PRO A O 1
ATOM 1520 N N . THR A 1 188 ? 10.338 -4.868 -19.672 1.00 83.00 188 THR A N 1
ATOM 1521 C CA . THR A 1 188 ? 11.772 -5.098 -19.841 1.00 83.00 188 THR A CA 1
ATOM 1522 C C . THR A 1 188 ? 11.992 -6.442 -20.539 1.00 83.00 188 THR A C 1
ATOM 1524 O O . THR A 1 188 ? 11.161 -7.337 -20.403 1.00 83.00 188 THR A O 1
ATOM 1527 N N . PRO A 1 189 ? 13.105 -6.636 -21.260 1.00 83.31 189 PRO A N 1
ATOM 1528 C CA . PRO A 1 189 ? 13.459 -7.913 -21.890 1.00 83.31 189 PRO A CA 1
ATOM 1529 C C . PRO A 1 189 ? 13.336 -9.120 -20.950 1.00 83.31 189 PRO A C 1
ATOM 1531 O O . PRO A 1 189 ? 12.699 -10.110 -21.303 1.00 83.31 189 PRO A O 1
ATOM 1534 N N . THR A 1 190 ? 13.810 -8.981 -19.711 1.00 83.12 190 THR A N 1
ATOM 1535 C CA . THR A 1 190 ? 13.667 -9.988 -18.656 1.00 83.12 190 THR A CA 1
ATOM 1536 C C . THR A 1 190 ? 12.205 -10.283 -18.320 1.00 83.12 190 THR A C 1
ATOM 1538 O O . THR A 1 190 ? 11.825 -11.444 -18.186 1.00 83.12 190 THR A O 1
ATOM 1541 N N . ASN A 1 191 ? 11.362 -9.255 -18.182 1.00 84.62 191 ASN A N 1
ATOM 1542 C CA . ASN A 1 191 ? 9.947 -9.443 -17.856 1.00 84.62 191 ASN A CA 1
ATOM 1543 C C . ASN A 1 191 ? 9.145 -9.978 -19.047 1.00 84.62 191 ASN A C 1
ATOM 1545 O O . ASN A 1 191 ? 8.303 -10.848 -18.858 1.00 84.62 191 ASN A O 1
ATOM 1549 N N . LEU A 1 192 ? 9.450 -9.541 -20.270 1.00 85.19 192 LEU A N 1
ATOM 1550 C CA . LEU A 1 192 ? 8.856 -10.073 -21.498 1.00 85.19 192 LEU A CA 1
ATOM 1551 C C . LEU A 1 192 ? 9.173 -11.561 -21.678 1.00 85.19 192 LEU A C 1
ATOM 1553 O O . LEU A 1 192 ? 8.284 -12.323 -22.048 1.00 85.19 192 LEU A O 1
ATOM 1557 N N . HIS A 1 193 ? 10.399 -11.978 -21.354 1.00 86.25 193 HIS A N 1
ATOM 1558 C CA . HIS A 1 193 ? 10.776 -13.388 -21.348 1.00 86.25 193 HIS A CA 1
ATOM 1559 C C . HIS A 1 193 ? 10.017 -14.186 -20.282 1.00 86.25 193 HIS A C 1
ATOM 1561 O O . HIS A 1 193 ? 9.414 -15.208 -20.594 1.00 86.25 193 HIS A O 1
ATOM 1567 N N . LYS A 1 194 ? 9.934 -13.671 -19.045 1.00 84.38 194 LYS A N 1
ATOM 1568 C CA . LYS A 1 194 ? 9.105 -14.278 -17.983 1.00 84.38 194 LYS A CA 1
ATOM 1569 C C . LYS A 1 194 ? 7.630 -14.408 -18.381 1.00 84.38 194 LYS A C 1
ATOM 1571 O O . LYS A 1 194 ? 6.951 -15.307 -17.899 1.00 84.38 194 LYS A O 1
ATOM 1576 N N . TRP A 1 195 ? 7.117 -13.501 -19.213 1.00 86.31 195 TRP A N 1
ATOM 1577 C CA . TRP A 1 195 ? 5.740 -13.539 -19.716 1.00 86.31 195 TRP A CA 1
ATOM 1578 C C . TRP A 1 195 ? 5.567 -14.410 -20.968 1.00 86.31 195 TRP A C 1
ATOM 1580 O O . TRP A 1 195 ? 4.460 -14.475 -21.493 1.00 86.31 195 TRP A O 1
ATOM 1590 N N . GLY A 1 196 ? 6.629 -15.055 -21.462 1.00 86.31 196 GLY A N 1
ATOM 1591 C CA . GLY A 1 196 ? 6.586 -15.882 -22.670 1.00 86.31 196 GLY A CA 1
ATOM 1592 C C . GLY A 1 196 ? 6.381 -15.087 -23.963 1.00 86.31 196 GLY A C 1
ATOM 1593 O O . GLY A 1 196 ? 6.054 -15.666 -24.991 1.00 86.31 196 GLY A O 1
ATOM 1594 N N . LEU A 1 197 ? 6.565 -13.763 -23.930 1.00 85.75 197 LEU A N 1
ATOM 1595 C CA . LEU A 1 197 ? 6.442 -12.884 -25.101 1.00 85.75 197 LEU A CA 1
ATOM 1596 C C . LEU A 1 197 ? 7.778 -12.710 -25.838 1.00 85.75 197 LEU A C 1
ATOM 1598 O O . LEU A 1 197 ? 7.847 -11.997 -26.838 1.00 85.75 197 LEU A O 1
ATOM 1602 N N . ARG A 1 198 ? 8.857 -13.302 -25.313 1.00 84.19 198 ARG A N 1
ATOM 1603 C CA . ARG A 1 198 ? 10.206 -13.231 -25.875 1.00 84.19 198 ARG A CA 1
ATOM 1604 C C . ARG A 1 198 ? 11.029 -14.460 -25.482 1.00 84.19 198 ARG A C 1
ATOM 1606 O O . ARG A 1 198 ? 11.000 -14.870 -24.328 1.00 84.19 198 ARG A O 1
ATOM 1613 N N . GLU A 1 199 ? 11.816 -14.999 -26.407 1.00 82.81 199 GLU A N 1
ATOM 1614 C CA . GLU A 1 199 ? 12.682 -16.164 -26.145 1.00 82.81 199 GLU A CA 1
ATOM 1615 C C . GLU A 1 199 ? 13.930 -15.828 -25.324 1.00 82.81 199 GLU A C 1
ATOM 1617 O O . GLU A 1 199 ? 14.329 -16.606 -24.470 1.00 82.81 199 GLU A O 1
ATOM 1622 N N . ASP A 1 200 ? 14.525 -14.655 -25.543 1.00 81.12 200 ASP A N 1
ATOM 1623 C CA . ASP A 1 200 ? 15.762 -14.244 -24.874 1.00 81.12 200 ASP A CA 1
ATOM 1624 C C . ASP A 1 200 ? 15.493 -13.164 -23.803 1.00 81.12 200 ASP A C 1
ATOM 1626 O O . ASP A 1 200 ? 14.973 -12.091 -24.149 1.00 81.12 200 ASP A O 1
ATOM 1630 N N . PRO A 1 201 ? 15.852 -13.390 -22.521 1.00 79.50 201 PRO A N 1
ATOM 1631 C CA . PRO A 1 201 ? 15.726 -12.391 -21.459 1.00 79.50 201 PRO A CA 1
ATOM 1632 C C . PRO A 1 201 ? 16.709 -11.226 -21.596 1.00 79.50 201 PRO A C 1
ATOM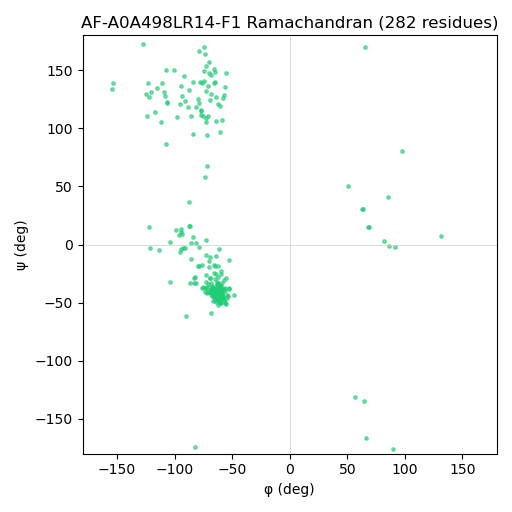 1634 O O . PRO A 1 201 ? 16.545 -10.208 -20.917 1.00 79.50 201 PRO A O 1
ATOM 1637 N N . LEU A 1 202 ? 17.738 -11.342 -22.438 1.00 77.44 202 LEU A N 1
ATOM 1638 C CA . LEU A 1 202 ? 18.763 -10.321 -22.566 1.00 77.44 202 LEU A CA 1
ATOM 1639 C C . LEU A 1 202 ? 18.225 -9.090 -23.290 1.00 77.44 202 LEU A C 1
ATOM 1641 O O . LEU A 1 202 ? 17.608 -9.117 -24.358 1.00 77.44 202 LEU A O 1
ATOM 1645 N N . CYS A 1 203 ? 18.491 -7.939 -22.696 1.00 68.75 203 CYS A N 1
ATOM 1646 C CA . CYS A 1 203 ? 18.250 -6.667 -23.342 1.00 68.75 203 CYS A CA 1
ATOM 1647 C C . CYS A 1 203 ? 19.237 -6.485 -24.495 1.00 68.75 203 CYS A C 1
ATOM 1649 O O . CYS A 1 203 ? 20.431 -6.530 -24.256 1.00 68.75 203 CYS A O 1
ATOM 1651 N N . LYS A 1 204 ? 18.773 -6.235 -25.726 1.00 67.06 204 LYS A N 1
ATOM 1652 C CA . LYS A 1 204 ? 19.683 -6.036 -26.873 1.00 67.06 204 LYS A CA 1
ATOM 1653 C C . LYS A 1 204 ? 20.646 -4.859 -26.650 1.00 67.06 204 LYS A C 1
ATOM 1655 O O . LYS A 1 204 ? 21.801 -4.963 -27.013 1.00 67.06 204 LYS A O 1
ATOM 1660 N N . LEU A 1 205 ? 20.191 -3.819 -25.943 1.00 64.12 205 LEU A N 1
ATOM 1661 C CA . LEU A 1 205 ? 20.988 -2.637 -25.581 1.00 64.12 205 LEU A CA 1
ATOM 1662 C C . LEU A 1 205 ? 21.877 -2.834 -24.335 1.00 64.12 205 LEU A C 1
ATOM 1664 O O . LEU A 1 205 ? 22.886 -2.164 -24.172 1.00 64.12 205 LEU A O 1
ATOM 1668 N N . CYS A 1 206 ? 21.488 -3.716 -23.410 1.00 57.97 206 CYS A N 1
ATOM 1669 C CA . CYS A 1 206 ? 22.127 -3.862 -22.093 1.00 57.97 206 CYS A CA 1
ATOM 1670 C C . CYS A 1 206 ? 23.019 -5.116 -22.022 1.00 57.97 206 CYS A C 1
ATOM 1672 O O . CYS A 1 206 ? 24.035 -5.144 -21.340 1.00 57.97 206 CYS A O 1
ATOM 1674 N N . GLY A 1 207 ? 22.624 -6.161 -22.745 1.00 53.22 207 GLY A N 1
ATOM 1675 C CA . GLY A 1 207 ? 23.380 -7.373 -23.035 1.00 53.22 207 GLY A CA 1
ATOM 1676 C C . GLY A 1 207 ? 24.272 -7.216 -24.260 1.00 53.22 207 GLY A C 1
ATOM 1677 O O . GLY A 1 207 ? 24.741 -8.218 -24.793 1.00 53.22 207 GLY A O 1
ATOM 1678 N N . GLU A 1 208 ? 24.521 -5.978 -24.697 1.00 51.97 208 GLU A N 1
ATOM 1679 C CA . GLU A 1 208 ? 25.381 -5.642 -25.822 1.00 51.97 208 GLU A CA 1
ATOM 1680 C C . GLU A 1 208 ? 26.867 -5.865 -25.465 1.00 51.97 208 GLU A C 1
ATOM 1682 O O . GLU A 1 208 ? 27.713 -4.973 -25.451 1.00 51.97 208 GLU A O 1
ATOM 1687 N N . ARG A 1 209 ? 27.199 -7.149 -25.282 1.00 50.53 209 ARG A N 1
ATOM 1688 C CA . ARG A 1 209 ? 28.408 -7.741 -25.853 1.00 50.53 209 ARG A CA 1
ATOM 1689 C C . ARG A 1 209 ? 28.494 -7.488 -27.364 1.00 50.53 209 ARG A C 1
ATOM 1691 O O . ARG A 1 209 ? 29.573 -7.653 -27.898 1.00 50.53 209 ARG A O 1
ATOM 1698 N N . ASP A 1 210 ? 27.425 -7.046 -28.031 1.00 51.88 210 ASP A N 1
ATOM 1699 C CA . ASP A 1 210 ? 27.410 -6.685 -29.452 1.00 51.88 210 ASP A CA 1
ATOM 1700 C C . ASP A 1 210 ? 28.135 -5.355 -29.748 1.00 51.88 210 ASP A C 1
ATOM 1702 O O . ASP A 1 210 ? 28.800 -5.255 -30.767 1.00 51.88 210 ASP A O 1
ATOM 1706 N N . CYS A 1 211 ? 28.137 -4.370 -28.837 1.00 52.25 211 CYS A N 1
ATOM 1707 C CA . CYS A 1 211 ? 28.966 -3.173 -28.987 1.00 52.25 211 CYS A CA 1
ATOM 1708 C C . CYS A 1 211 ? 30.441 -3.570 -28.848 1.00 52.25 211 CYS A C 1
ATOM 1710 O O . CYS A 1 211 ? 31.191 -3.454 -29.808 1.00 52.25 211 CYS A O 1
ATOM 1712 N N . ARG A 1 212 ? 30.848 -4.161 -27.713 1.00 54.38 212 ARG A N 1
ATOM 1713 C CA . ARG A 1 212 ? 32.250 -4.584 -27.492 1.00 54.38 212 ARG A CA 1
ATOM 1714 C C . ARG A 1 212 ? 32.725 -5.669 -28.468 1.00 54.38 212 ARG A C 1
ATOM 1716 O O . ARG A 1 212 ? 33.882 -5.650 -28.864 1.00 54.38 212 ARG A O 1
ATOM 1723 N N . GLY A 1 213 ? 31.847 -6.586 -28.864 1.00 56.41 213 GLY A N 1
ATOM 1724 C CA . GLY A 1 213 ? 32.108 -7.663 -29.824 1.00 56.41 213 GLY A CA 1
ATOM 1725 C C . GLY A 1 213 ? 32.216 -7.176 -31.269 1.00 56.41 213 GLY A C 1
ATOM 1726 O O . GLY A 1 213 ? 32.947 -7.776 -32.047 1.00 56.41 213 GLY A O 1
ATOM 1727 N N . LYS A 1 214 ? 31.577 -6.047 -31.609 1.00 63.31 214 LYS A N 1
ATOM 1728 C CA . LYS A 1 214 ? 31.784 -5.305 -32.865 1.00 63.31 214 LYS A CA 1
ATOM 1729 C C . LYS A 1 214 ? 32.826 -4.178 -32.728 1.00 63.31 214 LYS A C 1
ATOM 1731 O O . LYS A 1 214 ? 32.948 -3.358 -33.631 1.00 63.31 214 LYS A O 1
ATOM 1736 N N . GLY A 1 215 ? 33.548 -4.103 -31.603 1.00 63.50 215 GLY A N 1
ATOM 1737 C CA . GLY A 1 215 ? 34.598 -3.105 -31.338 1.00 63.50 215 GLY A CA 1
ATOM 1738 C C . GLY A 1 215 ? 34.130 -1.722 -30.848 1.00 63.50 215 GLY A C 1
ATOM 1739 O O . GLY A 1 215 ? 34.956 -0.841 -30.627 1.00 63.50 215 GLY A O 1
ATOM 1740 N N . TRP A 1 216 ? 32.834 -1.510 -30.634 1.00 60.75 216 TRP A N 1
ATOM 1741 C CA . TRP A 1 216 ? 32.246 -0.268 -30.123 1.00 60.75 216 TRP A CA 1
ATOM 1742 C C . TRP A 1 216 ? 32.284 -0.186 -28.588 1.00 60.75 216 TRP A C 1
ATOM 1744 O O . TRP A 1 216 ? 32.006 -1.151 -27.871 1.00 60.75 216 TRP A O 1
ATOM 1754 N N . GLN A 1 217 ? 32.575 1.005 -28.062 1.00 59.47 217 GLN A N 1
ATOM 1755 C CA . GLN A 1 217 ? 32.534 1.308 -26.629 1.00 59.47 217 GLN A CA 1
ATOM 1756 C C . GLN A 1 217 ? 31.341 2.209 -26.297 1.00 59.47 217 GLN A C 1
ATOM 1758 O O . GLN A 1 217 ? 31.178 3.277 -26.884 1.00 59.47 217 GLN A O 1
ATOM 1763 N N . ALA A 1 218 ? 30.540 1.797 -25.313 1.00 64.56 218 ALA A N 1
ATOM 1764 C CA . ALA A 1 218 ? 29.479 2.617 -24.737 1.00 64.56 218 ALA A CA 1
ATOM 1765 C C . ALA A 1 218 ? 29.988 3.347 -23.486 1.00 64.56 218 ALA A C 1
ATOM 1767 O O . ALA A 1 218 ? 30.644 2.745 -22.632 1.00 64.56 218 ALA A O 1
ATOM 1768 N N . TRP A 1 219 ? 29.652 4.632 -23.366 1.00 65.62 219 TRP A N 1
ATOM 1769 C CA . TRP A 1 219 ? 30.089 5.505 -22.278 1.00 65.62 219 TRP A CA 1
ATOM 1770 C C . TRP A 1 219 ? 28.870 6.081 -21.555 1.00 65.62 219 TRP A C 1
ATOM 1772 O O . TRP A 1 219 ? 27.993 6.671 -22.185 1.00 65.62 219 TRP A O 1
ATOM 1782 N N . LEU A 1 220 ? 28.814 5.922 -20.231 1.00 72.56 220 LEU A N 1
ATOM 1783 C CA . LEU A 1 220 ? 27.791 6.552 -19.399 1.00 72.56 220 LEU A CA 1
ATOM 1784 C C . LEU A 1 220 ? 28.307 7.912 -18.914 1.00 72.56 220 LEU A C 1
ATOM 1786 O O . LEU A 1 220 ? 29.338 7.978 -18.246 1.00 72.56 220 LEU A O 1
ATOM 1790 N N . PHE A 1 221 ? 27.571 8.985 -19.203 1.00 75.19 221 PHE A N 1
ATOM 1791 C CA . PHE A 1 221 ? 27.893 10.327 -18.719 1.00 75.19 221 PHE A CA 1
ATOM 1792 C C . PHE A 1 221 ? 26.843 10.794 -17.704 1.00 75.19 221 PHE A C 1
ATOM 1794 O O . PHE A 1 221 ? 25.740 11.163 -18.109 1.00 75.19 221 PHE A O 1
ATOM 1801 N N . PRO A 1 222 ? 27.150 10.809 -16.395 1.00 75.62 222 PRO A N 1
ATOM 1802 C CA . PRO A 1 222 ? 26.318 11.510 -15.425 1.00 75.62 222 PRO A CA 1
ATOM 1803 C C . PRO A 1 222 ? 26.493 13.016 -15.642 1.00 75.62 222 PRO A C 1
ATOM 1805 O O . PRO A 1 222 ? 27.575 13.558 -15.419 1.00 75.62 222 PRO A O 1
ATOM 1808 N N . VAL A 1 223 ? 25.450 13.681 -16.137 1.00 85.19 223 VAL A N 1
ATOM 1809 C CA . VAL A 1 223 ? 25.470 15.108 -16.477 1.00 85.19 223 VAL A CA 1
ATOM 1810 C C . VAL A 1 223 ? 24.627 15.889 -15.479 1.00 85.19 223 VAL A C 1
ATOM 1812 O O . VAL A 1 223 ? 23.481 15.535 -15.218 1.00 85.19 223 VAL A O 1
ATOM 1815 N N . GLU A 1 224 ? 25.187 16.977 -14.957 1.00 83.19 224 GLU A N 1
ATOM 1816 C CA . GLU A 1 224 ? 24.518 17.852 -13.997 1.00 83.19 224 GLU A CA 1
ATOM 1817 C C . GLU A 1 224 ? 24.418 19.270 -14.557 1.00 83.19 224 GLU A C 1
ATOM 1819 O O . GLU A 1 224 ? 25.400 19.846 -15.032 1.00 83.19 224 GLU A O 1
ATOM 1824 N N . VAL A 1 225 ? 23.225 19.852 -14.481 1.00 86.69 225 VAL A N 1
ATOM 1825 C CA . VAL A 1 225 ? 22.996 21.270 -14.767 1.00 86.69 225 VAL A CA 1
ATOM 1826 C C . VAL A 1 225 ? 22.343 21.869 -13.532 1.00 86.69 225 VAL A C 1
ATOM 1828 O O . VAL A 1 225 ? 21.213 21.524 -13.192 1.00 86.69 225 VAL A O 1
ATOM 1831 N N . GLY A 1 226 ? 23.084 22.722 -12.828 1.00 79.19 226 GLY A N 1
ATOM 1832 C CA . GLY A 1 226 ? 22.640 23.351 -11.594 1.00 79.19 226 GLY A CA 1
ATOM 1833 C C . GLY A 1 226 ? 21.452 24.284 -11.813 1.00 79.19 226 GLY A C 1
ATOM 1834 O O . GLY A 1 226 ? 21.324 24.936 -12.858 1.00 79.19 226 GLY A O 1
ATOM 1835 N N . CYS A 1 227 ? 20.596 24.377 -10.794 1.00 67.50 227 CYS A N 1
ATOM 1836 C CA . CYS A 1 227 ? 19.549 25.391 -10.738 1.00 67.50 227 CYS A CA 1
ATOM 1837 C C . CYS A 1 227 ? 20.163 26.794 -10.887 1.00 67.50 227 CYS A C 1
ATOM 1839 O O . CYS A 1 227 ? 21.297 27.029 -10.475 1.00 67.50 227 CYS A O 1
ATOM 1841 N N . ARG A 1 228 ? 19.421 27.721 -11.507 1.00 74.31 228 ARG A N 1
ATOM 1842 C CA . ARG A 1 228 ? 19.884 29.064 -11.923 1.00 74.31 228 ARG A CA 1
ATOM 1843 C C . ARG A 1 228 ? 20.920 29.090 -13.057 1.00 74.31 228 ARG A C 1
ATOM 1845 O O . ARG A 1 228 ? 21.520 30.129 -13.290 1.00 74.31 228 ARG A O 1
ATOM 1852 N N . GLY A 1 229 ? 21.094 27.985 -13.782 1.00 81.19 229 GLY A N 1
ATOM 1853 C CA . GLY A 1 229 ? 21.865 27.981 -15.027 1.00 81.19 229 GLY A CA 1
ATOM 1854 C C . GLY A 1 229 ? 23.364 27.799 -14.849 1.00 81.19 229 GLY A C 1
ATOM 1855 O O . GLY A 1 229 ? 24.145 28.411 -15.573 1.00 81.19 229 GLY A O 1
ATOM 1856 N N . PHE A 1 230 ? 23.770 26.910 -13.940 1.00 84.50 230 PHE A N 1
ATOM 1857 C CA . PHE A 1 230 ? 25.175 26.539 -13.745 1.00 84.50 230 PHE A CA 1
ATOM 1858 C C . PHE A 1 230 ? 25.462 25.125 -14.285 1.00 84.50 230 PHE A C 1
ATOM 1860 O O . PHE A 1 230 ? 25.385 24.152 -13.533 1.00 84.50 230 PHE A O 1
ATOM 1867 N N . PRO A 1 231 ? 25.780 24.959 -15.584 1.00 87.44 231 PRO A N 1
ATOM 1868 C CA . PRO A 1 231 ? 26.235 23.685 -16.132 1.00 87.44 231 PRO A CA 1
ATOM 1869 C C . PRO A 1 231 ? 27.499 23.187 -15.425 1.00 87.44 231 PRO A C 1
ATOM 1871 O O . PRO A 1 231 ? 28.509 23.892 -15.384 1.00 87.44 231 PRO A O 1
ATOM 1874 N N . ALA A 1 232 ? 27.470 21.958 -14.912 1.00 87.38 232 ALA A N 1
ATOM 1875 C CA . ALA A 1 232 ? 28.644 21.351 -14.304 1.00 87.38 232 ALA A CA 1
ATOM 1876 C C . ALA A 1 232 ? 29.675 20.939 -15.368 1.00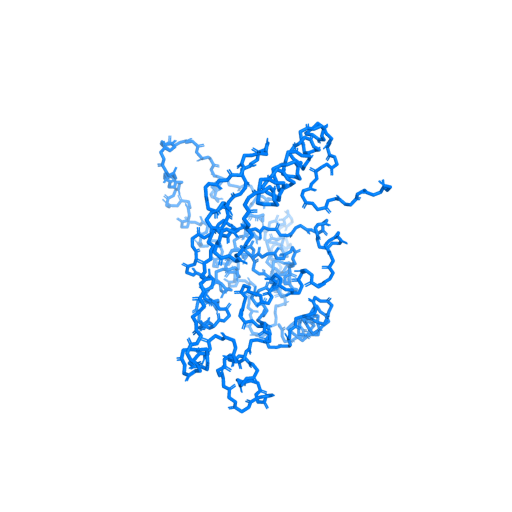 87.38 232 ALA A C 1
ATOM 1878 O O . ALA A 1 232 ? 29.370 20.769 -16.555 1.00 87.38 232 ALA A O 1
ATOM 1879 N N . GLN A 1 233 ? 30.914 20.690 -14.935 1.00 89.50 233 GLN A N 1
ATOM 1880 C CA . GLN A 1 233 ? 31.992 20.239 -15.824 1.00 89.50 233 GLN A CA 1
ATOM 1881 C C . GLN A 1 233 ? 31.666 18.910 -16.531 1.00 89.50 233 GLN A C 1
ATOM 1883 O O . GLN A 1 233 ? 32.205 18.625 -17.603 1.00 89.50 233 GLN A O 1
ATOM 1888 N N . SER A 1 234 ? 30.759 18.105 -15.973 1.00 90.06 234 SER A N 1
ATOM 1889 C CA . SER A 1 234 ? 30.263 16.877 -16.597 1.00 90.06 234 SER A CA 1
ATOM 1890 C C . SER A 1 234 ? 29.570 17.121 -17.942 1.00 90.06 234 SER A C 1
ATOM 1892 O O . SER A 1 234 ? 29.779 16.339 -18.868 1.00 90.06 234 SER A O 1
ATOM 1894 N N . VAL A 1 235 ? 28.850 18.238 -18.103 1.00 88.81 235 VAL A N 1
ATOM 1895 C CA . VAL A 1 235 ? 28.224 18.650 -19.375 1.00 88.81 235 VAL A CA 1
ATOM 1896 C C . VAL A 1 235 ? 29.299 18.891 -20.438 1.00 88.81 235 VAL A C 1
ATOM 1898 O O . VAL A 1 235 ? 29.206 18.403 -21.562 1.00 88.81 235 VAL A O 1
ATOM 1901 N N . TRP A 1 236 ? 30.376 19.587 -20.067 1.00 90.62 236 TRP A N 1
ATOM 1902 C CA . TRP A 1 236 ? 31.499 19.862 -20.964 1.00 90.62 236 TRP A CA 1
ATOM 1903 C C . TRP A 1 236 ? 32.230 18.590 -21.391 1.00 90.62 236 TRP A C 1
ATOM 1905 O O . TRP A 1 236 ? 32.585 18.447 -22.565 1.00 90.62 236 TRP A O 1
ATOM 1915 N N . ARG A 1 237 ? 32.454 17.667 -20.448 1.00 88.06 237 ARG A N 1
ATOM 1916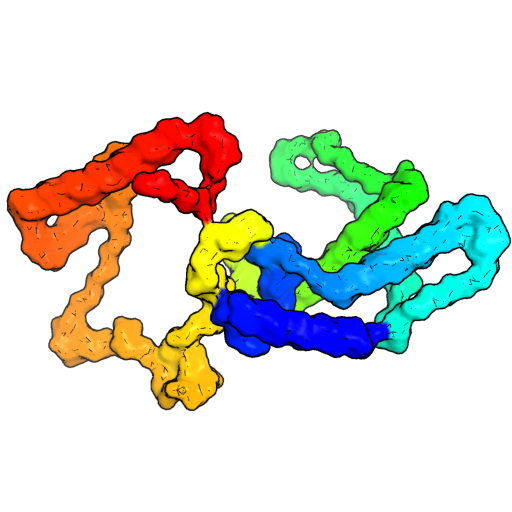 C CA . ARG A 1 237 ? 33.087 16.367 -20.716 1.00 88.06 237 ARG A CA 1
ATOM 1917 C C . ARG A 1 237 ? 32.229 15.525 -21.659 1.00 88.06 237 ARG A C 1
ATOM 1919 O O . ARG A 1 237 ? 32.754 15.033 -22.652 1.00 88.06 237 ARG A O 1
ATOM 1926 N N . MET A 1 238 ? 30.924 15.446 -21.401 1.00 91.88 238 MET A N 1
ATOM 1927 C CA . MET A 1 238 ? 29.964 14.727 -22.241 1.00 91.88 238 MET A CA 1
ATOM 1928 C C . MET A 1 238 ? 29.916 15.291 -23.666 1.00 91.88 238 MET A C 1
ATOM 1930 O O . MET A 1 238 ? 30.117 14.541 -24.615 1.00 91.88 238 MET A O 1
ATOM 1934 N N . LEU A 1 239 ? 29.762 16.610 -23.827 1.00 91.25 239 LEU A N 1
ATOM 1935 C CA . LEU A 1 239 ? 29.719 17.250 -25.149 1.00 91.25 239 LEU A CA 1
ATOM 1936 C C . LEU A 1 239 ? 31.014 17.038 -25.946 1.00 91.25 239 LEU A C 1
ATOM 1938 O O . LEU A 1 239 ? 30.978 16.795 -27.147 1.00 91.25 239 LEU A O 1
ATOM 1942 N N . THR A 1 240 ? 32.162 17.071 -25.268 1.00 90.06 240 THR A N 1
ATOM 1943 C CA . THR A 1 240 ? 33.456 16.803 -25.914 1.00 90.06 240 THR A CA 1
ATOM 1944 C C . THR A 1 240 ? 33.568 15.348 -26.364 1.00 90.06 240 THR A C 1
ATOM 1946 O O . THR A 1 240 ? 34.090 15.086 -27.446 1.00 90.06 240 THR A O 1
ATOM 1949 N N . ALA A 1 241 ? 33.074 14.416 -25.546 1.00 85.62 241 ALA A N 1
ATOM 1950 C CA . ALA A 1 241 ? 33.113 12.989 -25.835 1.00 85.62 241 ALA A CA 1
ATOM 1951 C C . ALA A 1 241 ? 32.204 12.593 -27.008 1.00 85.62 241 ALA A C 1
ATOM 1953 O O . ALA A 1 241 ? 32.573 11.716 -27.780 1.00 85.62 241 ALA A O 1
ATOM 1954 N N . ILE A 1 242 ? 31.070 13.275 -27.198 1.00 87.38 242 ILE A N 1
ATOM 1955 C CA . ILE A 1 242 ? 30.181 13.065 -28.357 1.00 87.38 242 ILE A CA 1
ATOM 1956 C C . ILE A 1 242 ? 30.616 13.849 -29.611 1.00 87.38 242 ILE A C 1
ATOM 1958 O O . ILE A 1 242 ? 29.893 13.875 -30.601 1.00 87.38 242 ILE A O 1
ATOM 1962 N N . GLY A 1 243 ? 31.777 14.513 -29.578 1.00 89.12 243 GLY A N 1
ATOM 1963 C CA . GLY A 1 243 ? 32.358 15.204 -30.734 1.00 89.12 243 GLY A CA 1
ATOM 1964 C C . GLY A 1 243 ? 31.983 16.682 -30.887 1.00 89.12 243 GLY A C 1
ATOM 1965 O O . GLY A 1 243 ? 32.535 17.351 -31.758 1.00 89.12 243 GLY A O 1
ATOM 1966 N N . VAL A 1 244 ? 31.139 17.240 -30.014 1.00 89.38 244 VAL A N 1
ATOM 1967 C CA . VAL A 1 244 ? 30.769 18.663 -30.050 1.00 89.38 244 VAL A CA 1
ATOM 1968 C C . VAL A 1 244 ? 31.912 19.504 -29.474 1.00 89.38 244 VAL A C 1
ATOM 1970 O O . VAL A 1 244 ? 32.254 19.423 -28.289 1.00 89.38 244 VAL A O 1
ATOM 1973 N N . ARG A 1 245 ? 32.533 20.340 -30.313 1.00 90.69 245 ARG A N 1
ATOM 1974 C CA . ARG A 1 245 ? 33.746 21.107 -29.972 1.00 90.69 245 ARG A CA 1
ATOM 1975 C C . ARG A 1 245 ? 33.591 22.604 -30.244 1.00 90.69 245 ARG A C 1
ATOM 1977 O O . ARG A 1 245 ? 32.589 23.080 -30.770 1.00 90.69 245 ARG A O 1
ATOM 1984 N N . GLY A 1 246 ? 34.592 23.375 -29.816 1.00 91.00 246 GLY A N 1
ATOM 1985 C CA . GLY A 1 246 ? 34.718 24.794 -30.154 1.00 91.00 246 GLY A CA 1
ATOM 1986 C C . GLY A 1 246 ? 33.501 25.646 -29.772 1.00 91.00 246 GLY A C 1
ATOM 1987 O O . GLY A 1 246 ? 33.029 25.611 -28.630 1.00 91.00 246 GLY A O 1
ATOM 1988 N N . ARG A 1 247 ? 33.024 26.450 -30.730 1.00 91.75 247 ARG A N 1
ATOM 1989 C CA . ARG A 1 247 ? 31.914 27.402 -30.550 1.00 91.75 247 ARG A CA 1
ATOM 1990 C C . ARG A 1 247 ? 30.582 26.701 -30.281 1.00 91.75 247 ARG A C 1
ATOM 1992 O O . ARG A 1 247 ? 29.825 27.161 -29.431 1.00 91.75 247 ARG A O 1
ATOM 1999 N N . GLU A 1 248 ? 30.329 25.582 -30.950 1.00 90.50 248 GLU A N 1
ATOM 2000 C CA . GLU A 1 248 ? 29.102 24.797 -30.796 1.00 90.50 248 GLU A CA 1
ATOM 2001 C C . GLU A 1 248 ? 28.974 24.217 -29.383 1.00 90.50 248 GLU A C 1
ATOM 2003 O O . GLU A 1 248 ? 27.913 24.304 -28.764 1.00 90.50 248 GLU A O 1
ATOM 2008 N N . ARG A 1 249 ? 30.088 23.742 -28.806 1.00 92.81 249 ARG A N 1
ATOM 2009 C CA . ARG A 1 249 ? 30.131 23.280 -27.409 1.00 92.81 249 ARG A CA 1
ATOM 2010 C C . ARG A 1 249 ? 29.759 24.396 -26.440 1.00 92.81 249 ARG A C 1
ATOM 2012 O O . ARG A 1 249 ? 28.893 24.205 -25.594 1.00 92.81 249 ARG A O 1
ATOM 2019 N N . LYS A 1 250 ? 30.376 25.574 -26.589 1.00 90.44 250 LYS A N 1
ATOM 2020 C CA . LYS A 1 250 ? 30.075 26.746 -25.747 1.00 90.44 250 LYS A CA 1
ATOM 2021 C C . LYS A 1 250 ? 28.605 27.156 -25.868 1.00 90.44 250 LYS A C 1
ATOM 2023 O O . LYS A 1 250 ? 27.970 27.436 -24.858 1.00 90.44 250 LYS A O 1
ATOM 2028 N N . MET A 1 251 ? 28.060 27.152 -27.085 1.00 92.00 251 MET A N 1
ATOM 2029 C CA . MET A 1 251 ? 26.662 27.498 -27.339 1.00 92.00 251 MET A CA 1
ATOM 2030 C C . MET A 1 251 ? 25.699 26.486 -26.707 1.00 92.00 251 MET A C 1
ATOM 2032 O O . MET A 1 251 ? 24.739 26.884 -26.059 1.00 92.00 251 MET A O 1
ATOM 2036 N N . THR A 1 252 ? 25.975 25.190 -26.841 1.00 89.50 252 THR A N 1
ATOM 2037 C CA . THR A 1 252 ? 25.131 24.119 -26.291 1.00 89.50 252 THR A CA 1
ATOM 2038 C C . THR A 1 252 ? 25.124 24.142 -24.765 1.00 89.50 252 THR A C 1
ATOM 2040 O O . THR A 1 252 ? 24.053 24.127 -24.163 1.00 89.50 252 THR A O 1
ATOM 2043 N N . VAL A 1 253 ? 26.297 24.291 -24.135 1.00 91.69 253 VAL A N 1
ATOM 2044 C CA . VAL A 1 253 ? 26.407 24.481 -22.679 1.00 91.69 253 VAL A CA 1
ATOM 2045 C C . VAL A 1 253 ? 25.598 25.699 -22.232 1.00 91.69 253 VAL A C 1
ATOM 2047 O O . VAL A 1 253 ? 24.832 25.608 -21.274 1.00 91.69 253 VAL A O 1
ATOM 2050 N N . ARG A 1 254 ? 25.734 26.830 -22.941 1.00 90.06 254 ARG A N 1
ATOM 2051 C CA . ARG A 1 254 ? 25.007 28.062 -22.618 1.00 90.06 254 ARG A CA 1
ATOM 2052 C C . ARG A 1 254 ? 23.497 27.860 -22.710 1.00 90.06 254 ARG A C 1
ATOM 2054 O O . ARG A 1 254 ? 22.797 28.229 -21.782 1.00 90.06 254 ARG A O 1
ATOM 2061 N N . ARG A 1 255 ? 22.999 27.206 -23.765 1.00 89.88 255 ARG A N 1
ATOM 2062 C CA . ARG A 1 255 ? 21.565 26.906 -23.936 1.00 89.88 255 ARG A CA 1
ATOM 2063 C C . ARG A 1 255 ? 21.027 25.983 -22.843 1.00 89.88 255 ARG A C 1
ATOM 2065 O O . ARG A 1 255 ? 19.913 26.191 -22.375 1.00 89.88 255 ARG A O 1
ATOM 2072 N N . MET A 1 256 ? 21.808 24.988 -22.420 1.00 89.00 256 MET A N 1
ATOM 2073 C CA . MET A 1 256 ? 21.441 24.123 -21.292 1.00 89.00 256 MET A CA 1
ATOM 2074 C C . MET A 1 256 ? 21.369 24.918 -19.979 1.00 89.00 256 MET A C 1
ATOM 2076 O O . MET A 1 256 ? 20.427 24.735 -19.211 1.00 89.00 256 MET A O 1
ATOM 2080 N N . GLY A 1 257 ? 22.314 25.837 -19.752 1.00 88.75 257 GLY A N 1
ATOM 2081 C CA . GLY A 1 257 ? 22.288 26.772 -18.623 1.00 88.75 257 GLY A CA 1
ATOM 2082 C C . GLY A 1 257 ? 21.078 27.710 -18.662 1.00 88.75 257 GLY A C 1
ATOM 2083 O O . GLY A 1 257 ? 20.308 27.742 -17.710 1.00 88.75 257 GLY A O 1
ATOM 2084 N N . GLU A 1 258 ? 20.845 28.389 -19.787 1.00 87.31 258 GLU A N 1
ATOM 2085 C CA . GLU A 1 258 ? 19.700 29.288 -20.003 1.00 87.31 258 GLU A CA 1
ATOM 2086 C C . GLU A 1 258 ? 18.359 28.569 -19.782 1.00 87.31 258 GLU A C 1
ATOM 2088 O O . GLU A 1 258 ? 17.436 29.136 -19.202 1.00 87.31 258 GLU A O 1
ATOM 2093 N N . ALA A 1 259 ? 18.231 27.312 -20.220 1.00 85.38 259 ALA A N 1
ATOM 2094 C CA . ALA A 1 259 ? 17.026 26.516 -19.994 1.00 85.38 259 ALA A CA 1
ATOM 2095 C C . ALA A 1 259 ? 16.811 26.215 -18.502 1.00 85.38 259 ALA A C 1
ATOM 2097 O O . ALA A 1 259 ? 15.699 26.373 -17.993 1.00 85.38 259 ALA A O 1
ATOM 2098 N N . ALA A 1 260 ? 17.872 25.829 -17.789 1.00 82.94 260 ALA A N 1
ATOM 2099 C CA . ALA A 1 260 ? 17.810 25.584 -16.351 1.00 82.94 260 ALA A CA 1
ATOM 2100 C C . ALA A 1 260 ? 17.539 26.873 -15.553 1.00 82.94 260 ALA A C 1
ATOM 2102 O O . ALA A 1 260 ? 16.800 26.850 -14.566 1.00 82.94 260 ALA A O 1
ATOM 2103 N N . GLU A 1 261 ? 18.091 28.006 -15.987 1.00 84.50 261 GLU A N 1
ATOM 2104 C CA . GLU A 1 261 ? 17.849 29.323 -15.400 1.00 84.50 261 GLU A CA 1
ATOM 2105 C C . GLU A 1 261 ? 16.406 29.777 -15.607 1.00 84.50 261 GLU A C 1
ATOM 2107 O O . GLU A 1 261 ? 15.742 30.126 -14.635 1.00 84.50 261 GLU A O 1
ATOM 2112 N N . LYS A 1 262 ? 15.882 29.688 -16.836 1.00 81.12 262 LYS A N 1
ATOM 2113 C CA . LYS A 1 262 ? 14.479 30.002 -17.145 1.00 81.12 262 LYS A CA 1
ATOM 2114 C C . LYS A 1 262 ? 13.521 29.152 -16.322 1.00 81.12 262 LYS A C 1
ATOM 2116 O O . LYS A 1 262 ? 12.585 29.691 -15.740 1.00 81.12 262 LYS A O 1
ATOM 2121 N N . ALA A 1 263 ? 13.788 27.850 -16.210 1.00 73.56 263 ALA A N 1
ATOM 2122 C CA . ALA A 1 263 ? 13.009 26.967 -15.350 1.00 73.56 263 ALA A CA 1
ATOM 2123 C C . ALA A 1 263 ? 13.082 27.400 -13.875 1.00 73.56 263 ALA A C 1
ATOM 2125 O O . ALA A 1 263 ? 12.061 27.460 -13.198 1.00 73.56 263 ALA A O 1
ATOM 2126 N N . SER A 1 264 ? 14.268 27.764 -13.381 1.00 79.12 264 SER A N 1
ATOM 2127 C CA . SER A 1 264 ? 14.454 28.212 -11.992 1.00 79.12 264 SER A CA 1
ATOM 2128 C C . SER A 1 264 ? 13.770 29.556 -11.709 1.00 79.12 264 SER A C 1
ATOM 2130 O O . SER A 1 264 ? 13.164 29.723 -10.655 1.00 79.12 264 SER A O 1
ATOM 2132 N N . CYS A 1 265 ? 13.835 30.499 -12.650 1.00 76.19 265 CYS A N 1
ATOM 2133 C CA . CYS A 1 265 ? 13.179 31.803 -12.575 1.00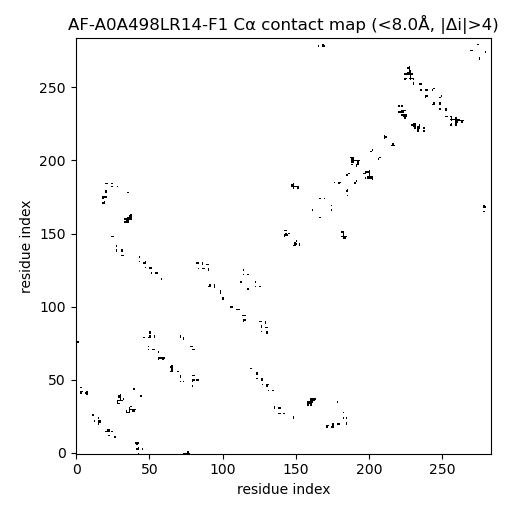 76.19 265 CYS A CA 1
ATOM 2134 C C . CYS A 1 265 ? 11.655 31.652 -12.588 1.00 76.19 265 CYS A C 1
ATOM 2136 O O . CYS A 1 265 ? 10.969 32.213 -11.739 1.00 76.19 265 CYS A O 1
ATOM 2138 N N . TRP A 1 266 ? 11.131 30.813 -13.484 1.00 76.06 266 TRP A N 1
ATOM 2139 C CA . TRP A 1 266 ? 9.708 30.488 -13.527 1.00 76.06 266 TRP A CA 1
ATOM 2140 C C . TRP A 1 266 ? 9.221 29.903 -12.196 1.00 76.06 266 TRP A C 1
ATOM 2142 O O . TRP A 1 266 ? 8.219 30.357 -11.654 1.00 76.06 266 TRP A O 1
ATOM 2152 N N . LEU A 1 267 ? 9.968 28.960 -11.613 1.00 71.38 267 LEU A N 1
ATOM 2153 C CA . LEU A 1 267 ? 9.655 28.398 -10.295 1.00 71.38 267 LEU A CA 1
ATOM 2154 C C . LEU A 1 267 ? 9.667 29.461 -9.186 1.00 71.38 267 LEU A C 1
ATOM 2156 O O . LEU A 1 267 ? 8.786 29.471 -8.331 1.00 71.38 267 LEU A O 1
ATOM 2160 N N . TRP A 1 268 ? 10.649 30.364 -9.204 1.00 75.19 268 TRP A N 1
ATOM 2161 C CA . TRP A 1 268 ? 10.763 31.444 -8.225 1.00 75.19 268 TRP A CA 1
ATOM 2162 C C . TRP A 1 268 ? 9.601 32.435 -8.304 1.00 75.19 268 TRP A C 1
ATOM 2164 O O . TRP A 1 268 ? 9.066 32.825 -7.265 1.00 75.19 268 TRP A O 1
ATOM 2174 N N . SER A 1 269 ? 9.194 32.834 -9.509 1.00 74.06 269 SER A N 1
ATOM 2175 C CA . SER A 1 269 ? 8.091 33.780 -9.712 1.00 74.06 269 SER A CA 1
ATOM 2176 C C . SER A 1 269 ? 6.749 33.223 -9.239 1.00 74.06 269 SER A C 1
ATOM 2178 O O . SER A 1 269 ? 5.913 33.982 -8.766 1.00 74.06 269 SER A O 1
ATOM 2180 N N . ARG A 1 270 ? 6.568 31.898 -9.283 1.00 68.06 270 ARG A N 1
ATOM 2181 C CA . ARG A 1 270 ? 5.321 31.224 -8.879 1.00 68.06 270 ARG A CA 1
ATOM 2182 C C . ARG A 1 270 ? 5.329 30.705 -7.440 1.00 68.06 270 ARG A C 1
ATOM 2184 O O . ARG A 1 270 ? 4.403 30.013 -7.032 1.00 68.06 270 ARG A O 1
ATOM 2191 N N . ARG A 1 271 ? 6.355 31.033 -6.645 1.00 69.38 271 ARG A N 1
ATOM 2192 C CA . ARG A 1 271 ? 6.530 30.505 -5.276 1.00 69.38 271 ARG A CA 1
ATOM 2193 C C . ARG A 1 271 ? 5.422 30.925 -4.297 1.00 69.38 271 ARG A C 1
ATOM 2195 O O . ARG A 1 271 ? 5.199 30.233 -3.310 1.00 69.38 271 ARG A O 1
ATOM 2202 N N . GLU A 1 272 ? 4.765 32.056 -4.554 1.00 63.09 272 GLU A N 1
ATOM 2203 C CA . GLU A 1 272 ? 3.672 32.601 -3.729 1.00 63.09 272 GLU A CA 1
ATOM 2204 C C . GLU A 1 272 ? 2.286 32.193 -4.263 1.00 63.09 272 GLU A C 1
ATOM 2206 O O . GLU A 1 272 ? 1.270 32.402 -3.598 1.00 63.09 272 GLU A O 1
ATOM 2211 N N . GLU A 1 273 ? 2.226 31.548 -5.434 1.00 66.06 273 GLU A N 1
ATOM 2212 C CA . GLU A 1 273 ? 0.987 31.004 -5.977 1.00 66.06 273 GLU A CA 1
ATOM 2213 C C . GLU A 1 273 ? 0.618 29.715 -5.227 1.00 66.06 273 GLU A C 1
ATOM 2215 O O . GLU A 1 273 ? 1.240 28.664 -5.381 1.00 66.06 273 GLU A O 1
ATOM 2220 N N . SER A 1 274 ? -0.455 29.761 -4.435 1.00 56.44 274 SER A N 1
ATOM 2221 C CA . SER A 1 274 ? -0.996 28.594 -3.713 1.00 56.44 274 SER A CA 1
ATOM 2222 C C . SER A 1 274 ? -1.515 27.471 -4.635 1.00 56.44 274 SER A C 1
ATOM 2224 O O . SER A 1 274 ? -1.793 26.356 -4.181 1.00 56.44 274 SER A O 1
ATOM 2226 N N . SER A 1 275 ? -1.618 27.741 -5.942 1.00 56.72 275 SER A N 1
ATOM 2227 C CA . SER A 1 275 ? -1.916 26.779 -7.009 1.00 56.72 275 SER A CA 1
ATOM 2228 C C . SER A 1 275 ? -0.699 25.939 -7.426 1.00 56.72 275 SER A C 1
ATOM 2230 O O . SER A 1 275 ? -0.888 24.863 -8.014 1.00 56.72 275 SER A O 1
ATOM 2232 N N . TRP A 1 276 ? 0.529 26.381 -7.108 1.00 47.91 276 TRP A N 1
ATOM 2233 C CA . TRP A 1 276 ? 1.770 25.710 -7.483 1.00 47.91 276 TRP A CA 1
ATOM 2234 C C . TRP A 1 276 ? 1.958 24.419 -6.673 1.00 47.91 276 TRP A C 1
ATOM 2236 O O . TRP A 1 276 ? 2.468 24.381 -5.554 1.00 47.91 276 TRP A O 1
ATOM 2246 N N . LYS A 1 277 ? 1.514 23.316 -7.276 1.00 50.00 277 LYS A N 1
ATOM 2247 C CA . LYS A 1 277 ? 1.860 21.940 -6.906 1.00 50.00 277 LYS A CA 1
ATOM 2248 C C . LYS A 1 277 ? 2.730 21.380 -8.034 1.00 50.00 277 LYS A C 1
ATOM 2250 O O . LYS A 1 277 ? 2.391 21.636 -9.193 1.00 50.00 277 LYS A O 1
ATOM 2255 N N . PRO A 1 278 ? 3.808 20.620 -7.761 1.00 41.75 278 PRO A N 1
ATOM 2256 C CA . PRO A 1 278 ? 4.631 20.038 -8.819 1.00 41.75 278 PRO A CA 1
ATOM 2257 C C . PRO A 1 278 ? 3.777 19.098 -9.692 1.00 41.75 278 PRO A C 1
ATOM 2259 O O . PRO A 1 278 ? 3.534 17.951 -9.323 1.00 41.75 278 PRO A O 1
ATOM 2262 N N . GLY A 1 279 ? 3.280 19.611 -10.826 1.00 50.91 279 GLY A N 1
ATOM 2263 C CA . GLY A 1 279 ? 2.310 18.940 -11.705 1.00 50.91 279 GLY A CA 1
ATOM 2264 C C . GLY A 1 279 ? 1.088 19.765 -12.156 1.00 50.91 279 GLY A C 1
ATOM 2265 O O . GLY A 1 279 ? 0.182 19.187 -12.749 1.00 50.91 279 GLY A O 1
ATOM 2266 N N . GLY A 1 280 ? 1.005 21.073 -11.883 1.00 39.28 280 GLY A N 1
ATOM 2267 C CA . GLY A 1 280 ? -0.010 21.956 -12.485 1.00 39.28 280 GLY A CA 1
ATOM 2268 C C . GLY A 1 280 ? 0.386 22.417 -13.892 1.00 39.28 280 GLY A C 1
ATOM 2269 O O . GLY A 1 280 ? 1.425 23.050 -14.051 1.00 39.28 280 GLY A O 1
ATOM 2270 N N . VAL A 1 281 ? -0.420 22.063 -14.892 1.00 49.66 281 VAL A N 1
ATOM 2271 C CA . VAL A 1 281 ? -0.352 22.589 -16.262 1.00 49.66 281 VAL A CA 1
ATOM 2272 C C . VAL A 1 281 ? -1.039 23.951 -16.275 1.00 49.66 281 VAL A C 1
ATOM 2274 O O . VAL A 1 281 ? -2.211 24.008 -15.924 1.00 49.66 281 VAL A O 1
ATOM 2277 N N . ASP A 1 282 ? -0.349 24.987 -16.740 1.00 42.53 282 ASP A N 1
ATOM 2278 C CA . ASP A 1 282 ? -0.965 26.178 -17.334 1.00 42.53 282 ASP A CA 1
ATOM 2279 C C . ASP A 1 282 ? -0.309 26.294 -18.725 1.00 42.53 282 ASP A C 1
ATOM 2281 O O . ASP A 1 282 ? 0.895 26.081 -18.842 1.00 42.53 282 ASP A O 1
ATOM 2285 N N . GLY A 1 283 ? -1.013 26.445 -19.844 1.00 46.56 283 GLY A N 1
ATOM 2286 C CA . GLY A 1 283 ? -2.175 27.300 -20.031 1.00 46.56 283 GLY A CA 1
ATOM 2287 C C . GLY A 1 283 ? -1.677 28.592 -20.673 1.00 46.56 283 GLY A C 1
ATOM 2288 O O . GLY A 1 283 ? -1.514 29.571 -19.957 1.00 46.56 283 GLY A O 1
ATOM 2289 N N . GLN A 1 284 ? -1.472 28.521 -22.000 1.00 33.22 284 GLN A N 1
ATOM 2290 C CA . GLN A 1 284 ? -0.880 29.499 -22.939 1.00 33.22 284 GLN A CA 1
ATOM 2291 C C . GLN A 1 284 ? 0.650 29.534 -23.024 1.00 33.22 284 GLN A C 1
ATOM 2293 O O . GLN A 1 284 ? 1.328 29.838 -22.022 1.00 33.22 284 GLN A O 1
#

Solvent-accessible surface area (backbone atoms only — not comparable to full-atom values): 16572 Å² total; per-residue (Å²): 68,73,69,51,54,50,51,42,54,54,48,47,57,53,50,27,58,73,44,63,43,60,89,86,60,57,68,50,64,50,39,33,85,84,35,41,46,80,46,76,51,59,56,57,52,50,51,37,51,49,37,48,51,53,47,50,41,69,66,40,87,51,64,68,64,45,68,62,69,79,77,74,89,43,55,90,87,44,57,40,67,62,50,45,54,50,28,51,52,52,42,52,50,44,51,73,68,49,78,75,73,66,83,88,60,55,87,85,72,66,87,72,92,42,60,90,79,43,53,73,71,51,45,48,52,51,42,40,51,41,47,52,49,54,55,44,48,54,38,49,55,56,32,64,71,32,74,62,56,18,50,57,78,77,56,91,66,85,77,64,67,42,46,70,69,48,64,72,56,47,55,65,67,59,54,18,52,54,55,21,61,59,32,68,63,48,89,42,39,51,49,30,24,76,67,69,76,36,93,58,44,62,36,76,84,78,57,37,58,60,39,58,72,71,71,43,83,89,81,90,70,82,66,47,69,36,79,67,31,44,57,36,72,43,44,58,52,45,39,49,73,77,65,42,52,75,69,61,33,54,49,52,50,48,51,56,11,52,51,34,22,52,53,41,50,54,53,59,75,42,67,83,43,91,76,70,48,102,69,67,87,76,88,131

pLDDT: mean 82.99, std 12.17, range [33.22, 95.62]

Foldseek 3Di:
DVVLVVVQLVVLVVVCVQLVHDPPQDVLQVDAPLHAEPDHRSLLVLLLVLLLVLLCQCQPPDPCSVPVPDQRPPDDPDGSVVLLVVLLVVLQVCLVVDDDDDDPCDPPPDDDDRCVPDDSVVVSVSSSVSSVVVVNVVSLVVLVVLPQQNPLVPDPDDRHYQDPVNVVLDDSVVSRVVNCVNRVRPCQLLNCVVVVVDVDSDDCVRNCCVCVVVPHDDDDQPWDADALQRGDVSLLVVCVVVPNDDPRSVVVSNVSSVVNNVVNVVCVVCVPPPQDDPRDDDDD

Radius of gyration: 26.95 Å; Cα contacts (8 Å, |Δi|>4): 258; chains: 1; bounding box: 65×51×62 Å

Sequence (284 aa):
MTSVERVERKINKYLQRWLGIPPSFTSVGLYIRSGQLPLSSVVEKFKVAKCRVIMTYRDFQDEQVRQAGILTRSGRKWAADSSVARAESMLKLRDIRGTPCTGRQGLGTSHIQQWGKAGSKDRRAMIQEEVRNLEEEGRRVRAVELASQGAWTKWDSPKRKITWGDLWRLEPFRISFLLRSVYDTLPTPTNLHKWGLREDPLCKLCGERDCRGKGWQAWLFPVEVGCRGFPAQSVWRMLTAIGVRGRERKMTVRRMGEAAEKASCWLWSRREESSWKPGGVDGQ

Mean predicted aligned error: 14.03 Å

Secondary structure (DSSP, 8-state):
-HHHHHHHHHHHHHHHHHTT--TTS-HHHHH-TTSS-----HHHHHHHHHHHHHHHHHT-S-HHHHHS-------SS--HHHHHHHHHHHHHHHHHH-----TT--TTS-----TTT--HHHHHHHHHHHHHHHHHHHHHHHHHH-TTTTGGGG------PPPHHHHHHS-HHHHHHHHHHHTT-S--HHHHHHTTS-S--S-TTTS-HHHHHTT---------EETTTEE-HHHHHHHHHTT--HHHHHHHHHHHHHHHHHHHHHHHHTTT-TT--TT-----

Organism: Labeo rohita (NCBI:txid84645)